Protein 4F0J (pdb70)

Organism: Pseudomonas aeruginosa (strain ATCC 15692 / DSM 22644 / CIP 104116 / JCM 14847 / LMG 12228 / 1C / PRS 101 / PAO1) (NCBI:txid208964)

Secondary structure (DSSP, 8-state):
--S----TT-TT---SS--B---EEETTEEE--EEEE--SS--S-EEE---TT--GGGGHHHHHHHHHTT-EEEEE--TTSTTS---SS----HHHHHHHHHHHHHHTT-S-EEEEEE----HHHHHHH-GGGEEEEEEES-S-SS-HHHHTPPP--HHHHHHHHTT--HHHHHHHHHHHTSTT---GGGHHHH------STTHHHHHHHHHHHH---S---GGGGGG---EEEEEETT----TTGGGS-HHHHTTS--HHHHHHHHHHHSTTEEEEEETT--S-HHHHSHHHHHHHHHHHH--

Structure (mmCIF, N/CA/C/O backbone):
data_4F0J
#
_entry.id   4F0J
#
_cell.length_a   63.234
_cell.length_b   82.886
_cell.length_c   58.464
_cell.angle_alpha   90.000
_cell.angle_beta   90.000
_cell.angle_gamma   90.000
#
_symmetry.space_group_name_H-M   'P 21 21 2'
#
loop_
_entity.id
_entity.type
_entity.pdbx_description
1 polymer 'Probable hydrolytic enzyme'
2 non-polymer 'NONAETHYLENE GLYCOL'
3 non-polymer 'SULFATE ION'
4 non-polymer 1,2-ETHANEDIOL
5 non-polymer 'CHLORIDE ION'
6 water water
#
loop_
_atom_site.group_PDB
_atom_site.id
_atom_site.type_symbol
_atom_site.label_atom_id
_atom_site.label_alt_id
_atom_site.label_comp_id
_atom_site.label_asym_id
_atom_site.label_entity_id
_atom_site.label_seq_id
_atom_site.pdbx_PDB_ins_code
_atom_site.Cartn_x
_atom_site.Cartn_y
_atom_site.Cartn_z
_atom_site.occupancy
_atom_site.B_iso_or_equiv
_atom_site.auth_seq_id
_atom_site.auth_comp_id
_atom_site.auth_asym_id
_atom_site.auth_atom_id
_atom_site.pdbx_PDB_model_num
ATOM 1 N N . SER A 1 2 ? 46.020 31.038 -5.743 1.00 48.93 22 SER A N 1
ATOM 2 C CA . SER A 1 2 ? 45.031 32.127 -5.482 1.00 43.88 22 SER A CA 1
ATOM 3 C C . SER A 1 2 ? 44.576 32.115 -4.010 1.00 40.84 22 SER A C 1
ATOM 4 O O . SER A 1 2 ? 45.035 31.304 -3.223 1.00 48.05 22 SER A O 1
ATOM 7 N N . GLN A 1 3 ? 43.676 33.021 -3.643 1.00 34.95 23 GLN A N 1
ATOM 8 C CA . GLN A 1 3 ? 43.159 33.098 -2.265 1.00 36.62 23 GLN A CA 1
ATOM 9 C C . GLN A 1 3 ? 42.068 32.080 -1.975 1.00 33.61 23 GLN A C 1
ATOM 10 O O . GLN A 1 3 ? 41.764 31.832 -0.796 1.00 35.32 23 GLN A O 1
ATOM 16 N N . ALA A 1 4 ? 41.432 31.541 -3.022 1.00 28.02 24 ALA A N 1
ATOM 17 C CA . ALA A 1 4 ? 40.448 30.445 -2.843 1.00 25.86 24 ALA A CA 1
ATOM 18 C C . ALA A 1 4 ? 40.870 29.318 -3.830 1.00 24.20 24 ALA A C 1
ATOM 19 O O . ALA A 1 4 ? 40.262 29.093 -4.890 1.00 23.99 24 ALA A O 1
ATOM 21 N N . PRO A 1 5 ? 42.002 28.679 -3.520 1.00 22.75 25 PRO A N 1
ATOM 22 C CA . PRO A 1 5 ? 42.569 27.740 -4.491 1.00 22.25 25 PRO A CA 1
ATOM 23 C C . PRO A 1 5 ? 41.687 26.479 -4.689 1.00 21.46 25 PRO A C 1
ATOM 24 O O . PRO A 1 5 ? 40.964 26.081 -3.786 1.00 19.32 25 PRO A O 1
ATOM 28 N N . VAL A 1 6 ? 41.772 25.906 -5.882 1.00 20.38 26 VAL A N 1
ATOM 29 C CA . VAL A 1 6 ? 41.091 24.655 -6.221 1.00 20.29 26 VAL A CA 1
ATOM 30 C C . VAL A 1 6 ? 42.121 23.526 -6.255 1.00 18.99 26 VAL A C 1
ATOM 31 O O . VAL A 1 6 ? 43.127 23.636 -6.910 1.00 21.28 26 VAL A O 1
ATOM 35 N N . TYR A 1 7 ? 41.918 22.518 -5.410 1.00 18.45 27 TYR A N 1
ATOM 36 C CA . TYR A 1 7 ? 42.829 21.367 -5.335 1.00 17.92 27 TYR A CA 1
ATOM 37 C C . TYR A 1 7 ? 42.112 20.123 -5.837 1.00 20.03 27 TYR A C 1
ATOM 38 O O . TYR A 1 7 ? 40.870 20.061 -5.895 1.00 20.15 27 TYR A O 1
ATOM 47 N N . GLY A 1 8 ? 42.892 19.148 -6.274 1.00 19.66 28 GLY A N 1
ATOM 48 C CA . GLY A 1 8 ? 42.286 17.943 -6.839 1.00 17.90 28 GLY A CA 1
ATOM 49 C C . GLY A 1 8 ? 41.783 16.971 -5.762 1.00 16.56 28 GLY A C 1
ATOM 50 O O . GLY A 1 8 ? 41.872 17.184 -4.520 1.00 17.04 28 GLY A O 1
ATOM 51 N N . GLU A 1 9 ? 41.211 15.845 -6.226 1.00 16.05 29 GLU A N 1
ATOM 52 C CA . GLU A 1 9 ? 40.651 14.792 -5.414 1.00 17.13 29 GLU A CA 1
ATOM 53 C C . GLU A 1 9 ? 41.619 14.244 -4.340 1.00 15.57 29 GLU A C 1
ATOM 54 O O . GLU A 1 9 ? 41.239 13.823 -3.200 1.00 17.90 29 GLU A O 1
ATOM 60 N N . ARG A 1 10 ? 42.892 14.250 -4.731 1.00 16.73 30 ARG A N 1
ATOM 61 C CA . ARG A 1 10 ? 43.974 13.785 -3.894 1.00 15.14 30 ARG A CA 1
ATOM 62 C C . ARG A 1 10 ? 44.923 14.938 -3.534 1.00 15.46 30 ARG A C 1
ATOM 63 O O . ARG A 1 10 ? 46.151 14.787 -3.440 1.00 15.70 30 ARG A O 1
ATOM 71 N N . LEU A 1 11 ? 44.326 16.124 -3.356 1.00 16.07 31 LEU A N 1
ATOM 72 C CA . LEU A 1 11 ? 45.061 17.316 -2.948 1.00 16.71 31 LEU A CA 1
ATOM 73 C C . LEU A 1 11 ? 46.166 17.712 -3.910 1.00 19.22 31 LEU A C 1
ATOM 74 O O . LEU A 1 11 ? 47.140 18.379 -3.541 1.00 19.11 31 LEU A O 1
ATOM 79 N N . GLU A 1 12 ? 45.961 17.446 -5.211 1.00 16.87 32 GLU A N 1
ATOM 80 C CA . GLU A 1 12 ? 46.861 17.926 -6.252 1.00 19.47 32 GLU A CA 1
ATOM 81 C C . GLU A 1 12 ? 46.837 19.471 -6.281 1.00 20.31 32 GLU A C 1
ATOM 82 O O . GLU A 1 12 ? 45.773 20.069 -6.177 1.00 18.57 32 GLU A O 1
ATOM 88 N N . GLY A 1 13 ? 48.009 20.074 -6.397 1.00 20.04 33 GLY A N 1
ATOM 89 C CA . GLY A 1 13 ? 48.148 21.500 -6.335 1.00 19.40 33 GLY A CA 1
ATOM 90 C C . GLY A 1 13 ? 48.562 22.059 -4.987 1.00 19.12 33 GLY A C 1
ATOM 91 O O . GLY A 1 13 ? 48.953 23.222 -4.958 1.00 21.16 33 GLY A O 1
ATOM 92 N N . PHE A 1 14 ? 48.500 21.272 -3.925 1.00 18.03 34 PHE A N 1
ATOM 93 C CA . PHE A 1 14 ? 48.834 21.733 -2.604 1.00 17.73 34 PHE A CA 1
ATOM 94 C C . PHE A 1 14 ? 50.124 21.019 -2.158 1.00 18.58 34 PHE A C 1
ATOM 95 O O . PHE A 1 14 ? 50.220 19.807 -2.176 1.00 19.14 34 PHE A O 1
ATOM 103 N N . ASP A 1 15 ? 51.128 21.796 -1.751 1.00 20.25 35 ASP A N 1
ATOM 104 C CA . ASP A 1 15 ? 52.428 21.227 -1.410 1.00 18.12 35 ASP A CA 1
ATOM 105 C C . ASP A 1 15 ? 52.622 20.980 0.046 1.00 19.53 35 ASP A C 1
ATOM 106 O O . ASP A 1 15 ? 52.258 21.787 0.885 1.00 18.03 35 ASP A O 1
ATOM 111 N N . TYR A 1 16 ? 53.169 19.809 0.346 1.00 16.23 36 TYR A N 1
ATOM 112 C CA . TYR A 1 16 ? 53.632 19.533 1.701 1.00 15.78 36 TYR A CA 1
ATOM 113 C C . TYR A 1 16 ? 55.063 20.095 1.829 1.00 16.53 36 TYR A C 1
ATOM 114 O O . TYR A 1 16 ? 55.751 20.275 0.841 1.00 17.52 36 TYR A O 1
ATOM 123 N N . ALA A 1 17 ? 55.517 20.290 3.042 1.00 17.32 37 ALA A N 1
ATOM 124 C CA . ALA A 1 17 ? 56.835 20.905 3.275 1.00 17.50 37 ALA A CA 1
ATOM 125 C C . ALA A 1 17 ? 57.994 19.908 3.157 1.00 17.13 37 ALA A C 1
ATOM 126 O O . ALA A 1 17 ? 59.151 20.314 3.342 1.00 17.61 37 ALA A O 1
ATOM 128 N N . TYR A 1 18 ? 57.700 18.615 2.997 1.00 16.97 38 TYR A N 1
ATOM 129 C CA . TYR A 1 18 ? 58.732 17.587 2.867 1.00 16.23 38 TYR A CA 1
ATOM 130 C C . TYR A 1 18 ? 58.391 16.749 1.632 1.00 16.30 38 TYR A C 1
ATOM 131 O O . TYR A 1 18 ? 57.225 16.758 1.210 1.00 17.84 38 TYR A O 1
ATOM 140 N N . PRO A 1 19 ? 59.344 15.976 1.103 1.00 16.57 39 PRO A N 1
ATOM 141 C CA . PRO A 1 19 ? 59.073 15.210 -0.126 1.00 17.21 39 PRO A CA 1
ATOM 142 C C . PRO A 1 19 ? 57.990 14.143 0.126 1.00 16.90 39 PRO A C 1
ATOM 143 O O . PRO A 1 19 ? 58.014 13.482 1.175 1.00 18.41 39 PRO A O 1
ATOM 147 N N . VAL A 1 20 ? 57.044 14.002 -0.788 1.00 16.43 40 VAL A N 1
ATOM 148 C CA . VAL A 1 20 ? 55.890 13.075 -0.554 1.00 15.67 40 VAL A CA 1
ATOM 149 C C . VAL A 1 20 ? 56.216 11.773 -1.253 1.00 14.29 40 VAL A C 1
ATOM 150 O O . VAL A 1 20 ? 56.594 11.758 -2.451 1.00 16.77 40 VAL A O 1
ATOM 154 N N . HIS A 1 21 ? 56.058 10.668 -0.528 1.00 14.34 41 HIS A N 1
ATOM 155 C CA . HIS A 1 21 ? 56.229 9.319 -1.049 1.00 15.24 41 HIS A CA 1
ATOM 156 C C . HIS A 1 21 ? 54.882 8.626 -1.076 1.00 15.07 41 HIS A C 1
ATOM 157 O O . HIS A 1 21 ? 53.949 9.027 -0.353 1.00 14.24 41 HIS A O 1
ATOM 164 N N . TYR A 1 22 ? 54.802 7.555 -1.847 1.00 16.10 42 TYR A N 1
ATOM 165 C CA . TYR A 1 22 ? 53.557 6.788 -1.971 1.00 16.35 42 TYR A CA 1
ATOM 166 C C . TYR A 1 22 ? 53.805 5.296 -1.920 1.00 18.21 42 TYR A C 1
ATOM 167 O O . TYR A 1 22 ? 54.834 4.805 -2.374 1.00 20.27 42 TYR A O 1
ATOM 176 N N . LEU A 1 23 ? 52.845 4.614 -1.339 1.00 15.78 43 LEU A N 1
ATOM 177 C CA . LEU A 1 23 ? 52.844 3.151 -1.274 1.00 16.87 43 LEU A CA 1
ATOM 178 C C . LEU A 1 23 ? 51.586 2.673 -1.942 1.00 15.90 43 LEU A C 1
ATOM 179 O O . LEU A 1 23 ? 50.499 3.041 -1.536 1.00 17.21 43 LEU A O 1
ATOM 184 N N . ASP A 1 24 ? 51.761 1.863 -2.995 1.00 16.74 44 ASP A N 1
ATOM 185 C CA . ASP A 1 24 ? 50.664 1.222 -3.677 1.00 17.54 44 ASP A CA 1
ATOM 186 C C . ASP A 1 24 ? 50.380 -0.135 -3.055 1.00 20.32 44 ASP A C 1
ATOM 187 O O . ASP A 1 24 ? 51.303 -0.907 -2.728 1.00 21.72 44 ASP A O 1
ATOM 192 N N . PHE A 1 25 ? 49.099 -0.424 -2.877 1.00 18.16 45 PHE A N 1
ATOM 193 C CA . PHE A 1 25 ? 48.692 -1.698 -2.273 1.00 17.42 45 PHE A CA 1
ATOM 194 C C . PHE A 1 25 ? 47.247 -2.002 -2.691 1.00 18.93 45 PHE A C 1
ATOM 195 O O . PHE A 1 25 ? 46.565 -1.168 -3.211 1.00 18.75 45 PHE A O 1
ATOM 203 N N . THR A 1 26 ? 46.784 -3.230 -2.440 1.00 19.41 46 THR A N 1
ATOM 204 C CA . THR A 1 26 ? 45.410 -3.616 -2.733 1.00 19.79 46 THR A CA 1
ATOM 205 C C . THR A 1 26 ? 44.678 -3.833 -1.433 1.00 17.55 46 THR A C 1
ATOM 206 O O . THR A 1 26 ? 45.231 -4.413 -0.538 1.00 18.44 46 THR A O 1
ATOM 210 N N . SER A 1 27 ? 43.437 -3.307 -1.312 1.00 15.70 47 SER A N 1
ATOM 211 C CA . SER A 1 27 ? 42.625 -3.545 -0.105 1.00 14.59 47 SER A CA 1
ATOM 212 C C . SER A 1 27 ? 41.163 -3.545 -0.512 1.00 15.60 47 SER A C 1
ATOM 213 O O . SER A 1 27 ? 40.721 -2.674 -1.278 1.00 14.84 47 SER A O 1
ATOM 216 N N . GLN A 1 28 ? 40.421 -4.543 -0.067 1.00 14.22 48 GLN A N 1
ATOM 217 C CA . GLN A 1 28 ? 38.993 -4.660 -0.398 1.00 14.83 48 GLN A CA 1
ATOM 218 C C . GLN A 1 28 ? 38.767 -4.632 -1.910 1.00 15.95 48 GLN A C 1
ATOM 219 O O . GLN A 1 28 ? 37.821 -4.040 -2.419 1.00 16.73 48 GLN A O 1
ATOM 225 N N . GLY A 1 29 ? 39.661 -5.308 -2.619 1.00 16.97 49 GLY A N 1
ATOM 226 C CA . GLY A 1 29 ? 39.583 -5.433 -4.039 1.00 18.41 49 GLY A CA 1
ATOM 227 C C . GLY A 1 29 ? 39.939 -4.227 -4.859 1.00 23.71 49 GLY A C 1
ATOM 228 O O . GLY A 1 29 ? 39.713 -4.225 -6.078 1.00 27.14 49 GLY A O 1
ATOM 229 N N . GLN A 1 30 ? 40.455 -3.179 -4.236 1.00 24.56 50 GLN A N 1
ATOM 230 C CA A GLN A 1 30 ? 40.704 -1.838 -4.830 0.50 22.69 50 GLN A CA 1
ATOM 231 C CA B GLN A 1 30 ? 40.866 -2.124 -5.113 0.50 25.04 50 GLN A CA 1
ATOM 232 C C . GLN A 1 30 ? 42.240 -1.607 -4.919 1.00 26.43 50 GLN A C 1
ATOM 233 O O . GLN A 1 30 ? 42.912 -1.866 -3.942 1.00 19.91 50 GLN A O 1
ATOM 244 N N . PRO A 1 31 ? 42.732 -1.005 -5.992 1.00 24.10 51 PRO A N 1
ATOM 245 C CA . PRO A 1 31 ? 44.100 -0.503 -5.927 1.00 22.94 51 PRO A CA 1
ATOM 246 C C . PRO A 1 31 ? 44.088 0.837 -5.221 1.00 21.80 51 PRO A C 1
ATOM 247 O O . PRO A 1 31 ? 43.359 1.756 -5.603 1.00 24.48 51 PRO A O 1
ATOM 251 N N . LEU A 1 32 ? 44.910 0.952 -4.191 1.00 19.07 52 LEU A N 1
ATOM 252 C CA . LEU A 1 32 ? 44.986 2.155 -3.386 1.00 16.49 52 LEU A CA 1
ATOM 253 C C . LEU A 1 32 ? 46.434 2.633 -3.279 1.00 15.97 52 LEU A C 1
ATOM 254 O O . LEU A 1 32 ? 47.399 1.895 -3.520 1.00 17.48 52 LEU A O 1
ATOM 259 N N . SER A 1 33 ? 46.564 3.914 -2.954 1.00 17.54 53 SER A N 1
ATOM 260 C CA . SER A 1 33 ? 47.854 4.558 -2.775 1.00 16.78 53 SER A CA 1
ATOM 261 C C . SER A 1 33 ? 47.789 5.375 -1.495 1.00 17.86 53 SER A C 1
ATOM 262 O O . SER A 1 33 ? 46.878 6.204 -1.356 1.00 18.46 53 SER A O 1
ATOM 273 N N . ALA A 1 35 ? 49.833 8.182 0.730 1.00 14.70 55 ALA A N 1
ATOM 274 C CA . ALA A 1 35 ? 50.909 9.186 0.703 1.00 14.47 55 ALA A CA 1
ATOM 275 C C . ALA A 1 35 ? 51.507 9.219 2.106 1.00 13.43 55 ALA A C 1
ATOM 276 O O . ALA A 1 35 ? 50.824 9.039 3.091 1.00 14.60 55 ALA A O 1
ATOM 278 N N . TYR A 1 36 ? 52.818 9.518 2.177 1.00 13.34 56 TYR A N 1
ATOM 279 C CA . TYR A 1 36 ? 53.455 9.670 3.465 1.00 13.75 56 TYR A CA 1
ATOM 280 C C . TYR A 1 36 ? 54.764 10.490 3.326 1.00 12.84 56 TYR A C 1
ATOM 281 O O . TYR A 1 36 ? 55.317 10.626 2.221 1.00 14.84 56 TYR A O 1
ATOM 290 N N . LEU A 1 37 ? 55.146 11.059 4.458 1.00 14.63 57 LEU A N 1
ATOM 291 C CA . LEU A 1 37 ? 56.425 11.754 4.661 1.00 13.94 57 LEU A CA 1
ATOM 292 C C . LEU A 1 37 ? 57.292 10.858 5.506 1.00 14.27 57 LEU A C 1
ATOM 293 O O . LEU A 1 37 ? 56.759 10.165 6.418 1.00 14.01 57 LEU A O 1
ATOM 298 N N . ASP A 1 38 ? 58.602 10.891 5.266 1.00 14.68 58 ASP A N 1
ATOM 299 C CA . ASP A 1 38 ? 59.566 10.014 5.975 1.00 13.97 58 ASP A CA 1
ATOM 300 C C . ASP A 1 38 ? 60.851 10.841 6.079 1.00 14.22 58 ASP A C 1
ATOM 301 O O . ASP A 1 38 ? 61.571 11.015 5.119 1.00 17.13 58 ASP A O 1
ATOM 306 N N . VAL A 1 39 ? 61.104 11.373 7.256 1.00 15.05 59 VAL A N 1
ATOM 307 C CA . VAL A 1 39 ? 62.174 12.314 7.437 1.00 15.10 59 VAL A CA 1
ATOM 308 C C . VAL A 1 39 ? 63.185 11.704 8.430 1.00 14.63 59 VAL A C 1
ATOM 309 O O . VAL A 1 39 ? 62.845 11.326 9.566 1.00 15.73 59 VAL A O 1
ATOM 313 N N . ALA A 1 40 ? 64.448 11.708 8.034 1.00 15.60 60 ALA A N 1
ATOM 314 C CA . ALA A 1 40 ? 65.550 11.128 8.828 1.00 17.18 60 ALA A CA 1
ATOM 315 C C . ALA A 1 40 ? 66.212 12.193 9.667 1.00 18.29 60 ALA A C 1
ATOM 316 O O . ALA A 1 40 ? 66.369 13.319 9.226 1.00 20.59 60 ALA A O 1
ATOM 318 N N . PRO A 1 41 ? 66.674 11.817 10.868 1.00 18.09 61 PRO A N 1
ATOM 319 C CA . PRO A 1 41 ? 67.441 12.729 11.685 1.00 18.56 61 PRO A CA 1
ATOM 320 C C . PRO A 1 41 ? 68.908 12.880 11.226 1.00 19.97 61 PRO A C 1
ATOM 321 O O . PRO A 1 41 ? 69.423 12.000 10.585 1.00 21.67 61 PRO A O 1
ATOM 325 N N . LYS A 1 42 ? 69.556 14.001 11.546 1.00 20.23 62 LYS A N 1
ATOM 326 C CA . LYS A 1 42 ? 70.983 14.133 11.316 1.00 23.90 62 LYS A CA 1
ATOM 327 C C . LYS A 1 42 ? 71.735 13.145 12.176 1.00 21.13 62 LYS A C 1
ATOM 328 O O . LYS A 1 42 ? 72.631 12.452 11.688 1.00 23.19 62 LYS A O 1
ATOM 334 N N . LYS A 1 43 ? 71.405 13.086 13.474 1.00 24.10 63 LYS A N 1
ATOM 335 C CA . LYS A 1 43 ? 72.013 12.118 14.358 1.00 24.33 63 LYS A CA 1
ATOM 336 C C . LYS A 1 43 ? 70.914 11.323 15.057 1.00 20.48 63 LYS A C 1
ATOM 337 O O . LYS A 1 43 ? 70.129 11.866 15.787 1.00 21.12 63 LYS A O 1
ATOM 343 N N . ALA A 1 44 ? 70.835 10.040 14.755 1.00 19.34 64 ALA A N 1
ATOM 344 C CA . ALA A 1 44 ? 69.746 9.193 15.220 1.00 17.85 64 ALA A CA 1
ATOM 345 C C . ALA A 1 44 ? 69.797 8.966 16.731 1.00 17.83 64 ALA A C 1
ATOM 346 O O . ALA A 1 44 ? 70.860 8.603 17.277 1.00 18.61 64 ALA A O 1
ATOM 348 N N . ASN A 1 45 ? 68.640 9.082 17.373 1.00 16.62 65 ASN A N 1
ATOM 349 C CA . ASN A 1 45 ? 68.496 8.746 18.799 1.00 15.59 65 ASN A CA 1
ATOM 350 C C . ASN A 1 45 ? 68.041 7.312 19.022 1.00 16.09 65 ASN A C 1
ATOM 351 O O . ASN A 1 45 ? 67.937 6.860 20.186 1.00 16.84 65 ASN A O 1
ATOM 356 N N . GLY A 1 46 ? 67.834 6.580 17.947 1.00 16.51 66 GLY A N 1
ATOM 357 C CA . GLY A 1 46 ? 67.438 5.167 17.996 1.00 17.24 66 GLY A CA 1
ATOM 358 C C . GLY A 1 46 ? 65.949 4.867 18.019 1.00 16.44 66 GLY A C 1
ATOM 359 O O . GLY A 1 46 ? 65.533 3.687 18.167 1.00 15.93 66 GLY A O 1
ATOM 360 N N . ARG A 1 47 ? 65.128 5.904 17.879 1.00 14.71 67 ARG A N 1
ATOM 361 C CA . ARG A 1 47 ? 63.670 5.769 17.966 1.00 13.77 67 ARG A CA 1
ATOM 362 C C . ARG A 1 47 ? 63.010 6.316 16.669 1.00 14.35 67 ARG A C 1
ATOM 363 O O . ARG A 1 47 ? 63.568 7.123 15.903 1.00 14.63 67 ARG A O 1
ATOM 371 N N . THR A 1 48 ? 61.775 5.857 16.463 1.00 14.10 68 THR A N 1
ATOM 372 C CA . THR A 1 48 ? 60.956 6.242 15.313 1.00 14.02 68 THR A CA 1
ATOM 373 C C . THR A 1 48 ? 59.590 6.714 15.812 1.00 13.61 68 THR A C 1
ATOM 374 O O . THR A 1 48 ? 59.072 6.194 16.807 1.00 15.17 68 THR A O 1
ATOM 378 N N . ILE A 1 49 ? 59.093 7.770 15.200 1.00 13.11 69 ILE A N 1
ATOM 379 C CA . ILE A 1 49 ? 57.807 8.338 15.491 1.00 14.58 69 ILE A CA 1
ATOM 380 C C . ILE A 1 49 ? 56.885 8.206 14.307 1.00 15.87 69 ILE A C 1
ATOM 381 O O . ILE A 1 49 ? 57.290 8.493 13.184 1.00 15.00 69 ILE A O 1
ATOM 386 N N . LEU A 1 50 ? 55.631 7.814 14.577 1.00 14.32 70 LEU A N 1
ATOM 387 C CA . LEU A 1 50 ? 54.559 7.775 13.584 1.00 13.96 70 LEU A CA 1
ATOM 388 C C . LEU A 1 50 ? 53.519 8.834 13.993 1.00 14.60 70 LEU A C 1
ATOM 389 O O . LEU A 1 50 ? 53.099 8.862 15.145 1.00 14.68 70 LEU A O 1
ATOM 394 N N . LEU A 1 51 ? 53.229 9.740 13.070 1.00 12.51 71 LEU A N 1
ATOM 395 C CA . LEU A 1 51 ? 52.267 10.813 13.282 1.00 13.04 71 LEU A CA 1
ATOM 396 C C . LEU A 1 51 ? 50.987 10.550 12.498 1.00 14.06 71 LEU A C 1
ATOM 397 O O . LEU A 1 51 ? 51.055 10.352 11.280 1.00 14.74 71 LEU A O 1
ATOM 415 N N . HIS A 1 53 ? 47.233 12.205 11.472 1.00 15.06 73 HIS A N 1
ATOM 416 C CA . HIS A 1 53 ? 46.459 13.441 11.299 1.00 13.92 73 HIS A CA 1
ATOM 417 C C . HIS A 1 53 ? 45.006 13.326 11.804 1.00 14.76 73 HIS A C 1
ATOM 418 O O . HIS A 1 53 ? 44.401 12.231 11.890 1.00 14.43 73 HIS A O 1
ATOM 425 N N . GLY A 1 54 ? 44.438 14.489 12.089 1.00 14.62 74 GLY A N 1
ATOM 426 C CA . GLY A 1 54 ? 43.013 14.603 12.367 1.00 15.43 74 GLY A CA 1
ATOM 427 C C . GLY A 1 54 ? 42.179 14.410 11.110 1.00 15.45 74 GLY A C 1
ATOM 428 O O . GLY A 1 54 ? 42.700 14.406 9.968 1.00 17.28 74 GLY A O 1
ATOM 429 N N . LYS A 1 55 ? 40.856 14.374 11.280 1.00 15.48 75 LYS A N 1
ATOM 430 C CA . LYS A 1 55 ? 39.973 14.140 10.156 1.00 16.57 75 LYS A CA 1
ATOM 431 C C . LYS A 1 55 ? 40.102 15.222 9.068 1.00 15.28 75 LYS A C 1
ATOM 432 O O . LYS A 1 55 ? 39.905 14.980 7.851 1.00 16.79 75 LYS A O 1
ATOM 438 N N . ASN A 1 56 ? 40.381 16.446 9.526 1.00 15.91 76 ASN A N 1
ATOM 439 C CA . ASN A 1 56 ? 40.385 17.638 8.669 1.00 17.40 76 ASN A CA 1
ATOM 440 C C . ASN A 1 56 ? 41.761 18.218 8.387 1.00 17.77 76 ASN A C 1
ATOM 441 O O . ASN A 1 56 ? 41.876 19.285 7.771 1.00 18.76 76 ASN A O 1
ATOM 446 N N . PHE A 1 57 ? 42.798 17.520 8.833 1.00 17.32 77 PHE A N 1
ATOM 447 C CA . PHE A 1 57 ? 44.176 17.918 8.588 1.00 18.07 77 PHE A CA 1
ATOM 448 C C . PHE A 1 57 ? 44.893 16.820 7.793 1.00 16.70 77 PHE A C 1
ATOM 449 O O . PHE A 1 57 ? 44.286 15.786 7.458 1.00 16.76 77 PHE A O 1
ATOM 457 N N . CYS A 1 58 ? 46.159 17.036 7.477 1.00 18.20 78 CYS A N 1
ATOM 458 C CA . CYS A 1 58 ? 46.908 16.116 6.623 1.00 17.09 78 CYS A CA 1
ATOM 459 C C . CYS A 1 58 ? 48.286 15.888 7.164 1.00 16.45 78 CYS A C 1
ATOM 460 O O . CYS A 1 58 ? 48.670 16.552 8.150 1.00 17.86 78 CYS A O 1
ATOM 463 N N . ALA A 1 59 ? 49.036 14.982 6.527 1.00 17.88 79 ALA A N 1
ATOM 464 C CA . ALA A 1 59 ? 50.416 14.683 6.950 1.00 18.02 79 ALA A CA 1
ATOM 465 C C . ALA A 1 59 ? 51.206 15.988 6.983 1.00 18.73 79 ALA A C 1
ATOM 466 O O . ALA A 1 59 ? 51.966 16.248 7.903 1.00 19.56 79 ALA A O 1
ATOM 468 N N . GLY A 1 60 ? 51.028 16.808 5.953 1.00 17.48 80 GLY A N 1
ATOM 469 C CA . GLY A 1 60 ? 51.722 18.089 5.822 1.00 19.09 80 GLY A CA 1
ATOM 470 C C . GLY A 1 60 ? 51.506 19.076 6.943 1.00 16.57 80 GLY A C 1
ATOM 471 O O . GLY A 1 60 ? 52.379 19.931 7.206 1.00 18.26 80 GLY A O 1
ATOM 472 N N . THR A 1 61 ? 50.341 18.999 7.604 1.00 15.52 81 THR A N 1
ATOM 473 C CA . THR A 1 61 ? 50.027 19.924 8.705 1.00 15.01 81 THR A CA 1
ATOM 474 C C . THR A 1 61 ? 50.938 19.679 9.932 1.00 16.42 81 THR A C 1
ATOM 475 O O . THR A 1 61 ? 51.140 20.550 10.751 1.00 18.64 81 THR A O 1
ATOM 479 N N . TRP A 1 62 ? 51.574 18.522 9.974 1.00 16.63 82 TRP A N 1
ATOM 480 C CA . TRP A 1 62 ? 52.566 18.209 10.998 1.00 17.36 82 TRP A CA 1
ATOM 481 C C . TRP A 1 62 ? 53.951 18.829 10.806 1.00 17.01 82 TRP A C 1
ATOM 482 O O . TRP A 1 62 ? 54.858 18.570 11.631 1.00 16.27 82 TRP A O 1
ATOM 493 N N . GLU A 1 63 ? 54.123 19.650 9.774 1.00 16.62 83 GLU A N 1
ATOM 494 C CA . GLU A 1 63 ? 55.457 20.126 9.356 1.00 18.72 83 GLU A CA 1
ATOM 495 C C . GLU A 1 63 ? 56.342 20.611 10.523 1.00 17.18 83 GLU A C 1
ATOM 496 O O . GLU A 1 63 ? 57.516 20.202 10.622 1.00 16.52 83 GLU A O 1
ATOM 502 N N . ARG A 1 64 ? 55.839 21.461 11.413 1.00 17.76 84 ARG A N 1
ATOM 503 C CA . ARG A 1 64 ? 56.684 21.945 12.518 1.00 17.68 84 ARG A CA 1
ATOM 504 C C . ARG A 1 64 ? 57.086 20.847 13.518 1.00 16.15 84 ARG A C 1
ATOM 505 O O . ARG A 1 64 ? 58.245 20.788 13.981 1.00 15.85 84 ARG A O 1
ATOM 513 N N . THR A 1 65 ? 56.132 19.975 13.815 1.00 15.01 85 THR A N 1
ATOM 514 C CA . THR A 1 65 ? 56.419 18.817 14.682 1.00 15.40 85 THR A CA 1
ATOM 515 C C . THR A 1 65 ? 57.459 17.899 14.049 1.00 14.70 85 THR A C 1
ATOM 516 O O . THR A 1 65 ? 58.367 17.397 14.689 1.00 16.30 85 THR A O 1
ATOM 520 N N . ILE A 1 66 ? 57.370 17.698 12.729 1.00 15.29 86 ILE A N 1
ATOM 521 C CA . ILE A 1 66 ? 58.360 16.876 12.060 1.00 15.48 86 ILE A CA 1
ATOM 522 C C . ILE A 1 66 ? 59.745 17.497 12.227 1.00 16.16 86 ILE A C 1
ATOM 523 O O . ILE A 1 66 ? 60.741 16.820 12.545 1.00 16.44 86 ILE A O 1
ATOM 528 N N . ASP A 1 67 ? 59.837 18.793 11.949 1.00 17.87 87 ASP A N 1
ATOM 529 C CA . ASP A 1 67 ? 61.120 19.517 12.091 1.00 18.88 87 ASP A CA 1
ATOM 530 C C . ASP A 1 67 ? 61.668 19.334 13.529 1.00 17.59 87 ASP A C 1
ATOM 531 O O . ASP A 1 67 ? 62.846 18.994 13.718 1.00 18.33 87 ASP A O 1
ATOM 536 N N . VAL A 1 68 ? 60.843 19.555 14.538 1.00 16.95 88 VAL A N 1
ATOM 537 C CA . VAL A 1 68 ? 61.281 19.469 15.899 1.00 17.61 88 VAL A CA 1
ATOM 538 C C . VAL A 1 68 ? 61.761 18.052 16.269 1.00 16.24 88 VAL A C 1
ATOM 539 O O . VAL A 1 68 ? 62.791 17.881 16.958 1.00 17.42 88 VAL A O 1
ATOM 543 N N . LEU A 1 69 ? 60.952 17.070 15.906 1.00 14.37 89 LEU A N 1
ATOM 544 C CA . LEU A 1 69 ? 61.278 15.689 16.324 1.00 14.28 89 LEU A CA 1
ATOM 545 C C . LEU A 1 69 ? 62.525 15.136 15.592 1.00 14.97 89 LEU A C 1
ATOM 546 O O . LEU A 1 69 ? 63.351 14.458 16.212 1.00 15.72 89 LEU A O 1
ATOM 551 N N . ALA A 1 70 ? 62.677 15.468 14.306 1.00 15.49 90 ALA A N 1
ATOM 552 C CA . ALA A 1 70 ? 63.841 15.060 13.518 1.00 15.14 90 ALA A CA 1
ATOM 553 C C . ALA A 1 70 ? 65.107 15.712 14.081 1.00 16.84 90 ALA A C 1
ATOM 554 O O . ALA A 1 70 ? 66.179 15.060 14.194 1.00 18.46 90 ALA A O 1
ATOM 556 N N . ASP A 1 71 ? 64.994 16.986 14.465 1.00 17.30 91 ASP A N 1
ATOM 557 C CA . ASP A 1 71 ? 66.098 17.702 15.098 1.00 19.61 91 ASP A CA 1
ATOM 558 C C . ASP A 1 71 ? 66.474 17.067 16.427 1.00 18.32 91 ASP A C 1
ATOM 559 O O . ASP A 1 71 ? 67.658 17.068 16.750 1.00 20.94 91 ASP A O 1
ATOM 564 N N . ALA A 1 72 ? 65.511 16.468 17.153 1.00 17.53 92 ALA A N 1
ATOM 565 C CA . ALA A 1 72 ? 65.755 15.779 18.424 1.00 17.76 92 ALA A CA 1
ATOM 566 C C . ALA A 1 72 ? 66.283 14.317 18.255 1.00 17.42 92 ALA A C 1
ATOM 567 O O . ALA A 1 72 ? 66.576 13.644 19.232 1.00 21.00 92 ALA A O 1
ATOM 569 N N . GLY A 1 73 ? 66.381 13.883 17.006 1.00 15.76 93 GLY A N 1
ATOM 570 C CA . GLY A 1 73 ? 67.008 12.622 16.612 1.00 15.85 93 GLY A CA 1
ATOM 571 C C . GLY A 1 73 ? 66.083 11.484 16.232 1.00 15.63 93 GLY A C 1
ATOM 572 O O . GLY A 1 73 ? 66.569 10.381 16.014 1.00 15.37 93 GLY A O 1
ATOM 573 N N . TYR A 1 74 ? 64.791 11.751 16.088 1.00 14.24 94 TYR A N 1
ATOM 574 C CA . TYR A 1 74 ? 63.828 10.723 15.723 1.00 13.34 94 TYR A CA 1
ATOM 575 C C . TYR A 1 74 ? 63.752 10.647 14.212 1.00 14.91 94 TYR A C 1
ATOM 576 O O . TYR A 1 74 ? 63.797 11.638 13.502 1.00 16.57 94 TYR A O 1
ATOM 585 N N . ARG A 1 75 ? 63.527 9.430 13.710 1.00 15.09 95 ARG A N 1
ATOM 586 C CA . ARG A 1 75 ? 63.026 9.237 12.367 1.00 14.34 95 ARG A CA 1
ATOM 587 C C . ARG A 1 75 ? 61.513 9.511 12.475 1.00 13.91 95 ARG A C 1
ATOM 588 O O . ARG A 1 75 ? 60.879 9.027 13.397 1.00 15.46 95 ARG A O 1
ATOM 596 N N . VAL A 1 76 ? 60.975 10.263 11.516 1.00 14.21 96 VAL A N 1
ATOM 597 C CA . VAL A 1 76 ? 59.584 10.705 11.615 1.00 13.78 96 VAL A CA 1
ATOM 598 C C . VAL A 1 76 ? 58.814 10.283 10.397 1.00 14.52 96 VAL A C 1
ATOM 599 O O . VAL A 1 76 ? 59.189 10.664 9.294 1.00 13.29 96 VAL A O 1
ATOM 603 N N . ILE A 1 77 ? 57.718 9.554 10.588 1.00 14.22 97 ILE A N 1
ATOM 604 C CA . ILE A 1 77 ? 56.877 9.121 9.481 1.00 12.62 97 ILE A CA 1
ATOM 605 C C . ILE A 1 77 ? 55.482 9.713 9.726 1.00 12.68 97 ILE A C 1
ATOM 606 O O . ILE A 1 77 ? 54.936 9.582 10.790 1.00 14.11 97 ILE A O 1
ATOM 611 N N . ALA A 1 78 ? 54.955 10.400 8.727 1.00 13.18 98 ALA A N 1
ATOM 612 C CA . ALA A 1 78 ? 53.609 10.995 8.831 1.00 13.58 98 ALA A CA 1
ATOM 613 C C . ALA A 1 78 ? 52.822 10.484 7.621 1.00 12.96 98 ALA A C 1
ATOM 614 O O . ALA A 1 78 ? 53.178 10.705 6.443 1.00 16.07 98 ALA A O 1
ATOM 616 N N . VAL A 1 79 ? 51.706 9.795 7.906 1.00 14.07 99 VAL A N 1
ATOM 617 C CA A VAL A 1 79 ? 50.967 9.132 6.827 0.60 13.25 99 VAL A CA 1
ATOM 618 C CA B VAL A 1 79 ? 50.918 9.058 6.875 0.40 13.13 99 VAL A CA 1
ATOM 619 C C . VAL A 1 79 ? 49.579 9.752 6.661 1.00 13.77 99 VAL A C 1
ATOM 620 O O . VAL A 1 79 ? 48.968 10.211 7.662 1.00 15.35 99 VAL A O 1
ATOM 627 N N . ASP A 1 80 ? 49.165 9.852 5.391 1.00 13.46 100 ASP A N 1
ATOM 628 C CA . ASP A 1 80 ? 47.771 10.232 4.986 1.00 13.05 100 ASP A CA 1
ATOM 629 C C . ASP A 1 80 ? 46.985 8.923 4.914 1.00 13.93 100 ASP A C 1
ATOM 630 O O . ASP A 1 80 ? 47.276 8.077 4.066 1.00 14.79 100 ASP A O 1
ATOM 635 N N . GLN A 1 81 ? 45.978 8.774 5.760 1.00 13.49 101 GLN A N 1
ATOM 636 C CA . GLN A 1 81 ? 45.151 7.545 5.647 1.00 14.10 101 GLN A CA 1
ATOM 637 C C . GLN A 1 81 ? 44.355 7.471 4.353 1.00 13.17 101 GLN A C 1
ATOM 638 O O . GLN A 1 81 ? 44.030 8.497 3.728 1.00 12.24 101 GLN A O 1
ATOM 644 N N . VAL A 1 82 ? 44.055 6.253 3.858 1.00 13.82 102 VAL A N 1
ATOM 645 C CA . VAL A 1 82 ? 43.097 6.049 2.796 1.00 13.68 102 VAL A CA 1
ATOM 646 C C . VAL A 1 82 ? 41.848 6.868 3.080 1.00 14.22 102 VAL A C 1
ATOM 647 O O . VAL A 1 82 ? 41.349 6.858 4.179 1.00 13.00 102 VAL A O 1
ATOM 651 N N . GLY A 1 83 ? 41.388 7.631 2.122 1.00 13.39 103 GLY A N 1
ATOM 652 C CA . GLY A 1 83 ? 40.237 8.491 2.350 1.00 13.64 103 GLY A CA 1
ATOM 653 C C . GLY A 1 83 ? 40.534 9.948 2.605 1.00 13.96 103 GLY A C 1
ATOM 654 O O . GLY A 1 83 ? 39.601 10.782 2.666 1.00 15.62 103 GLY A O 1
ATOM 655 N N . PHE A 1 84 ? 41.834 10.273 2.690 1.00 12.94 104 PHE A N 1
ATOM 656 C CA . PHE A 1 84 ? 42.275 11.572 3.193 1.00 12.92 104 PHE A CA 1
ATOM 657 C C . PHE A 1 84 ? 43.382 12.157 2.354 1.00 13.76 104 PHE A C 1
ATOM 658 O O . PHE A 1 84 ? 44.317 11.469 1.959 1.00 14.51 104 PHE A O 1
ATOM 666 N N . CYS A 1 85 ? 43.316 13.452 2.133 1.00 13.51 105 CYS A N 1
ATOM 667 C CA . CYS A 1 85 ? 44.509 14.201 1.755 1.00 14.56 105 CYS A CA 1
ATOM 668 C C . CYS A 1 85 ? 45.095 13.742 0.436 1.00 14.00 105 CYS A C 1
ATOM 669 O O . CYS A 1 85 ? 44.354 13.698 -0.565 1.00 13.90 105 CYS A O 1
ATOM 672 N N . LYS A 1 86 ? 46.378 13.385 0.398 1.00 13.19 106 LYS A N 1
ATOM 673 C CA . LYS A 1 86 ? 46.994 12.937 -0.847 1.00 13.31 106 LYS A CA 1
ATOM 674 C C . LYS A 1 86 ? 46.860 11.444 -1.138 1.00 13.33 106 LYS A C 1
ATOM 675 O O . LYS A 1 86 ? 47.301 11.006 -2.177 1.00 13.84 106 LYS A O 1
ATOM 681 N N . SER A 1 87 ? 46.216 10.693 -0.259 1.00 13.90 107 SER A N 1
ATOM 682 C CA . SER A 1 87 ? 45.925 9.279 -0.494 1.00 13.05 107 SER A CA 1
ATOM 683 C C . SER A 1 87 ? 44.663 9.103 -1.347 1.00 14.90 107 SER A C 1
ATOM 684 O O . SER A 1 87 ? 43.843 10.016 -1.498 1.00 15.78 107 SER A O 1
ATOM 687 N N . SER A 1 88 ? 44.519 7.900 -1.913 1.00 15.64 108 SER A N 1
ATOM 688 C CA . SER A 1 88 ? 43.343 7.504 -2.638 1.00 16.16 108 SER A CA 1
ATOM 689 C C . SER A 1 88 ? 42.035 7.855 -1.925 1.00 14.12 108 SER A C 1
ATOM 690 O O . SER A 1 88 ? 41.916 7.700 -0.712 1.00 15.14 108 SER A O 1
ATOM 693 N N . LYS A 1 89 ? 41.055 8.280 -2.717 1.00 15.07 109 LYS A N 1
ATOM 694 C CA A LYS A 1 89 ? 39.662 8.400 -2.319 0.50 16.03 109 LYS A CA 1
ATOM 695 C CA B LYS A 1 89 ? 39.656 8.403 -2.328 0.50 16.43 109 LYS A CA 1
ATOM 696 C C . LYS A 1 89 ? 38.895 7.305 -3.057 1.00 16.83 109 LYS A C 1
ATOM 697 O O . LYS A 1 89 ? 38.454 7.507 -4.247 1.00 21.87 109 LYS A O 1
ATOM 708 N N . PRO A 1 90 ? 38.815 6.112 -2.442 1.00 16.84 110 PRO A N 1
ATOM 709 C CA . PRO A 1 90 ? 38.209 4.982 -3.166 1.00 19.19 110 PRO A CA 1
ATOM 710 C C . PRO A 1 90 ? 36.756 5.247 -3.538 1.00 21.26 110 PRO A C 1
ATOM 711 O O . PRO A 1 90 ? 36.042 5.911 -2.802 1.00 22.41 110 PRO A O 1
ATOM 715 N N . ALA A 1 91 ? 36.338 4.695 -4.676 1.00 24.52 111 ALA A N 1
ATOM 716 C CA . ALA A 1 91 ? 34.936 4.686 -5.056 1.00 28.67 111 ALA A CA 1
ATOM 717 C C . ALA A 1 91 ? 34.121 3.958 -3.975 1.00 23.31 111 ALA A C 1
ATOM 718 O O . ALA A 1 91 ? 33.063 4.454 -3.552 1.00 25.65 111 ALA A O 1
ATOM 720 N N . HIS A 1 92 ? 34.680 2.847 -3.462 1.00 22.92 112 HIS A N 1
ATOM 721 C CA . HIS A 1 92 ? 34.023 2.039 -2.471 1.00 20.78 112 HIS A CA 1
ATOM 722 C C . HIS A 1 92 ? 34.969 1.456 -1.461 1.00 17.96 112 HIS A C 1
ATOM 723 O O . HIS A 1 92 ? 36.068 1.013 -1.787 1.00 19.81 112 HIS A O 1
ATOM 730 N N . TYR A 1 93 ? 34.564 1.473 -0.192 1.00 14.68 113 TYR A N 1
ATOM 731 C CA . TYR A 1 93 ? 35.378 0.969 0.895 1.00 14.20 113 TYR A CA 1
ATOM 732 C C . TYR A 1 93 ? 34.524 0.885 2.105 1.00 14.15 113 TYR A C 1
ATOM 733 O O . TYR A 1 93 ? 33.687 1.757 2.330 1.00 16.70 113 TYR A O 1
ATOM 742 N N . GLN A 1 94 ? 34.682 -0.177 2.896 1.00 12.46 114 GLN A N 1
ATOM 743 C CA . GLN A 1 94 ? 34.063 -0.224 4.224 1.00 12.09 114 GLN A CA 1
ATOM 744 C C . GLN A 1 94 ? 35.081 0.111 5.314 1.00 13.04 114 GLN A C 1
ATOM 745 O O . GLN A 1 94 ? 36.007 -0.656 5.563 1.00 12.98 114 GLN A O 1
ATOM 751 N N . TYR A 1 95 ? 34.939 1.292 5.903 1.00 12.52 115 TYR A N 1
ATOM 752 C CA . TYR A 1 95 ? 35.949 1.834 6.759 1.00 12.83 115 TYR A CA 1
ATOM 753 C C . TYR A 1 95 ? 35.791 1.288 8.168 1.00 12.78 115 TYR A C 1
ATOM 754 O O . TYR A 1 95 ? 34.713 1.239 8.744 1.00 14.80 115 TYR A O 1
ATOM 763 N N . SER A 1 96 ? 36.926 0.955 8.766 1.00 11.85 116 SER A N 1
ATOM 764 C CA . SER A 1 96 ? 37.007 0.703 10.204 1.00 11.48 116 SER A CA 1
ATOM 765 C C . SER A 1 96 ? 38.373 1.168 10.656 1.00 11.49 116 SER A C 1
ATOM 766 O O . SER A 1 96 ? 39.305 1.248 9.881 1.00 11.97 116 SER A O 1
ATOM 769 N N . PHE A 1 97 ? 38.488 1.430 11.943 1.00 10.88 117 PHE A N 1
ATOM 770 C CA . PHE A 1 97 ? 39.772 1.860 12.478 1.00 11.66 117 PHE A CA 1
ATOM 771 C C . PHE A 1 97 ? 40.786 0.727 12.390 1.00 11.02 117 PHE A C 1
ATOM 772 O O . PHE A 1 97 ? 41.998 0.974 12.217 1.00 12.30 117 PHE A O 1
ATOM 780 N N . GLN A 1 98 ? 40.341 -0.535 12.515 1.00 12.12 118 GLN A N 1
ATOM 781 C CA . GLN A 1 98 ? 41.250 -1.670 12.279 1.00 12.19 118 GLN A CA 1
ATOM 782 C C . GLN A 1 98 ? 41.789 -1.755 10.879 1.00 11.23 118 GLN A C 1
ATOM 783 O O . GLN A 1 98 ? 42.982 -1.993 10.702 1.00 12.55 118 GLN A O 1
ATOM 789 N N . GLN A 1 99 ? 40.945 -1.539 9.875 1.00 11.67 119 GLN A N 1
ATOM 790 C CA . GLN A 1 99 ? 41.389 -1.587 8.536 1.00 11.64 119 GLN A CA 1
ATOM 791 C C . GLN A 1 99 ? 42.451 -0.493 8.289 1.00 11.73 119 GLN A C 1
ATOM 792 O O . GLN A 1 99 ? 43.511 -0.729 7.702 1.00 12.33 119 GLN A O 1
ATOM 798 N N . LEU A 1 100 ? 42.174 0.720 8.766 1.00 11.19 120 LEU A N 1
ATOM 799 C CA . LEU A 1 100 ? 43.157 1.794 8.534 1.00 11.98 120 LEU A CA 1
ATOM 800 C C . LEU A 1 100 ? 44.454 1.533 9.307 1.00 10.94 120 LEU A C 1
ATOM 801 O O . LEU A 1 100 ? 45.556 1.793 8.853 1.00 11.60 120 LEU A O 1
ATOM 806 N N . ALA A 1 101 ? 44.321 1.049 10.540 1.00 12.19 121 ALA A N 1
ATOM 807 C CA . ALA A 1 101 ? 45.503 0.696 11.305 1.00 13.59 121 ALA A CA 1
ATOM 808 C C . ALA A 1 101 ? 46.331 -0.364 10.586 1.00 13.18 121 ALA A C 1
ATOM 809 O O . ALA A 1 101 ? 47.563 -0.348 10.612 1.00 13.00 121 ALA A O 1
ATOM 811 N N . ALA A 1 102 ? 45.659 -1.362 9.995 1.00 13.06 122 ALA A N 1
ATOM 812 C CA . ALA A 1 102 ? 46.387 -2.440 9.292 1.00 12.09 122 ALA A CA 1
ATOM 813 C C . ALA A 1 102 ? 47.080 -1.942 8.048 1.00 13.03 122 ALA A C 1
ATOM 814 O O . ALA A 1 102 ? 48.197 -2.358 7.701 1.00 13.70 122 ALA A O 1
ATOM 816 N N . ASN A 1 103 ? 46.441 -0.995 7.358 1.00 11.61 123 ASN A N 1
ATOM 817 C CA . ASN A 1 103 ? 47.040 -0.360 6.190 1.00 11.49 123 ASN A CA 1
ATOM 818 C C . ASN A 1 103 ? 48.343 0.386 6.602 1.00 12.04 123 ASN A C 1
ATOM 819 O O . ASN A 1 103 ? 49.374 0.275 5.990 1.00 14.16 123 ASN A O 1
ATOM 824 N N . THR A 1 104 ? 48.269 1.044 7.759 1.00 12.06 124 THR A N 1
ATOM 825 C CA . THR A 1 104 ? 49.410 1.787 8.264 1.00 13.42 124 THR A CA 1
ATOM 826 C C . THR A 1 104 ? 50.519 0.810 8.705 1.00 13.75 124 THR A C 1
ATOM 827 O O . THR A 1 104 ? 51.694 1.062 8.456 1.00 13.06 124 THR A O 1
ATOM 831 N N . HIS A 1 105 ? 50.147 -0.217 9.482 1.00 13.17 125 HIS A N 1
ATOM 832 C CA . HIS A 1 105 ? 51.097 -1.277 9.874 1.00 12.75 125 HIS A CA 1
ATOM 833 C C . HIS A 1 105 ? 51.802 -1.867 8.705 1.00 12.82 125 HIS A C 1
ATOM 834 O O . HIS A 1 105 ? 53.051 -2.108 8.758 1.00 14.43 125 HIS A O 1
ATOM 841 N N . ALA A 1 106 ? 51.101 -2.070 7.593 1.00 13.65 126 ALA A N 1
ATOM 842 C CA . ALA A 1 106 ? 51.721 -2.585 6.412 1.00 15.13 126 ALA A CA 1
ATOM 843 C C . ALA A 1 106 ? 52.780 -1.631 5.804 1.00 15.28 126 ALA A C 1
ATOM 844 O O . ALA A 1 106 ? 53.835 -2.044 5.312 1.00 15.29 126 ALA A O 1
ATOM 846 N N . LEU A 1 107 ? 52.463 -0.353 5.798 1.00 14.90 127 LEU A N 1
ATOM 847 C CA . LEU A 1 107 ? 53.414 0.674 5.377 1.00 14.57 127 LEU A CA 1
ATOM 848 C C . LEU A 1 107 ? 54.643 0.630 6.286 1.00 14.81 127 LEU A C 1
ATOM 849 O O . LEU A 1 107 ? 55.757 0.659 5.809 1.00 15.42 127 LEU A O 1
ATOM 854 N N . LEU A 1 108 ? 54.451 0.622 7.609 1.00 14.62 128 LEU A N 1
ATOM 855 C CA . LEU A 1 108 ? 55.618 0.630 8.504 1.00 15.31 128 LEU A CA 1
ATOM 856 C C . LEU A 1 108 ? 56.488 -0.584 8.317 1.00 14.98 128 LEU A C 1
ATOM 857 O O . LEU A 1 108 ? 57.731 -0.478 8.411 1.00 15.07 128 LEU A O 1
ATOM 862 N N . GLU A 1 109 ? 55.880 -1.749 8.043 1.00 15.90 129 GLU A N 1
ATOM 863 C CA A GLU A 1 109 ? 56.643 -2.950 7.672 0.50 17.01 129 GLU A CA 1
ATOM 864 C CA B GLU A 1 109 ? 56.663 -2.922 7.723 0.50 17.41 129 GLU A CA 1
ATOM 865 C C . GLU A 1 109 ? 57.545 -2.696 6.481 1.00 17.55 129 GLU A C 1
ATOM 866 O O . GLU A 1 109 ? 58.741 -3.051 6.492 1.00 17.70 129 GLU A O 1
ATOM 877 N N . ARG A 1 110 ? 56.989 -2.118 5.420 1.00 16.39 130 ARG A N 1
ATOM 878 C CA . ARG A 1 110 ? 57.741 -1.824 4.200 1.00 19.11 130 ARG A CA 1
ATOM 879 C C . ARG A 1 110 ? 58.856 -0.772 4.417 1.00 17.53 130 ARG A C 1
ATOM 880 O O . ARG A 1 110 ? 59.858 -0.773 3.715 1.00 18.34 130 ARG A O 1
ATOM 888 N N . LEU A 1 111 ? 58.682 0.041 5.431 1.00 15.54 131 LEU A N 1
ATOM 889 C CA . LEU A 1 111 ? 59.670 1.118 5.807 1.00 16.16 131 LEU A CA 1
ATOM 890 C C . LEU A 1 111 ? 60.696 0.569 6.823 1.00 16.61 131 LEU A C 1
ATOM 891 O O . LEU A 1 111 ? 61.616 1.289 7.204 1.00 17.35 131 LEU A O 1
ATOM 896 N N . GLY A 1 112 ? 60.537 -0.682 7.256 1.00 15.90 132 GLY A N 1
ATOM 897 C CA . GLY A 1 112 ? 61.524 -1.363 8.105 1.00 17.94 132 GLY A CA 1
ATOM 898 C C . GLY A 1 112 ? 61.397 -1.047 9.574 1.00 18.32 132 GLY A C 1
ATOM 899 O O . GLY A 1 112 ? 62.344 -1.235 10.314 1.00 18.19 132 GLY A O 1
ATOM 900 N N . VAL A 1 113 ? 60.254 -0.524 9.984 1.00 16.71 133 VAL A N 1
ATOM 901 C CA . VAL A 1 113 ? 60.062 -0.073 11.367 1.00 16.10 133 VAL A CA 1
ATOM 902 C C . VAL A 1 113 ? 59.543 -1.193 12.251 1.00 17.10 133 VAL A C 1
ATOM 903 O O . VAL A 1 113 ? 58.403 -1.658 12.070 1.00 17.13 133 VAL A O 1
ATOM 907 N N . ALA A 1 114 ? 60.329 -1.604 13.244 1.00 16.78 134 ALA A N 1
ATOM 908 C CA . ALA A 1 114 ? 59.897 -2.678 14.139 1.00 17.81 134 ALA A CA 1
ATOM 909 C C . ALA A 1 114 ? 59.000 -2.191 15.262 1.00 17.32 134 ALA A C 1
ATOM 910 O O . ALA A 1 114 ? 58.105 -2.932 15.685 1.00 17.75 134 ALA A O 1
ATOM 912 N N . ARG A 1 115 ? 59.235 -0.967 15.699 1.00 16.78 135 ARG A N 1
ATOM 913 C CA . ARG A 1 115 ? 58.539 -0.370 16.814 1.00 17.02 135 ARG A CA 1
ATOM 914 C C . ARG A 1 115 ? 58.609 1.145 16.699 1.00 16.24 135 ARG A C 1
ATOM 915 O O . ARG A 1 115 ? 59.617 1.705 16.237 1.00 17.26 135 ARG A O 1
ATOM 923 N N . ALA A 1 116 ? 57.561 1.813 17.134 1.00 15.31 136 ALA A N 1
ATOM 924 C CA . ALA A 1 116 ? 57.500 3.249 17.077 1.00 15.48 136 ALA A CA 1
ATOM 925 C C . ALA A 1 116 ? 56.801 3.827 18.300 1.00 15.00 136 ALA A C 1
ATOM 926 O O . ALA A 1 116 ? 56.068 3.135 19.001 1.00 15.82 136 ALA A O 1
ATOM 928 N N . SER A 1 117 ? 57.015 5.107 18.516 1.00 15.11 137 SER A N 1
ATOM 929 C CA . SER A 1 117 ? 56.181 5.942 19.384 1.00 15.02 137 SER A CA 1
ATOM 930 C C . SER A 1 117 ? 55.149 6.578 18.461 1.00 14.86 137 SER A C 1
ATOM 931 O O . SER A 1 117 ? 55.492 7.127 17.405 1.00 16.28 137 SER A O 1
ATOM 934 N N . VAL A 1 118 ? 53.877 6.459 18.815 1.00 14.39 138 VAL A N 1
ATOM 935 C CA . VAL A 1 118 ? 52.798 6.854 17.913 1.00 13.87 138 VAL A CA 1
ATOM 936 C C . VAL A 1 118 ? 52.069 8.068 18.476 1.00 15.85 138 VAL A C 1
ATOM 937 O O . VAL A 1 118 ? 51.710 8.047 19.608 1.00 14.48 138 VAL A O 1
ATOM 941 N N . ILE A 1 119 ? 51.902 9.133 17.701 1.00 13.65 139 ILE A N 1
ATOM 942 C CA . ILE A 1 119 ? 51.286 10.398 18.138 1.00 14.41 139 ILE A CA 1
ATOM 943 C C . ILE A 1 119 ? 50.083 10.585 17.227 1.00 14.91 139 ILE A C 1
ATOM 944 O O . ILE A 1 119 ? 50.255 10.715 16.027 1.00 16.33 139 ILE A O 1
ATOM 949 N N . GLY A 1 120 ? 48.880 10.671 17.793 1.00 14.39 140 GLY A N 1
ATOM 950 C CA . GLY A 1 120 ? 47.695 10.917 17.030 1.00 14.32 140 GLY A CA 1
ATOM 951 C C . GLY A 1 120 ? 46.939 12.123 17.496 1.00 13.63 140 GLY A C 1
ATOM 952 O O . GLY A 1 120 ? 46.769 12.303 18.687 1.00 14.02 140 GLY A O 1
ATOM 953 N N . HIS A 1 121 ? 46.551 13.005 16.595 1.00 12.26 141 HIS A N 1
ATOM 954 C CA . HIS A 1 121 ? 45.711 14.175 16.878 1.00 13.36 141 HIS A CA 1
ATOM 955 C C . HIS A 1 121 ? 44.258 13.869 16.539 1.00 13.37 141 HIS A C 1
ATOM 956 O O . HIS A 1 121 ? 43.986 13.475 15.402 1.00 13.65 141 HIS A O 1
ATOM 963 N N . SER A 1 122 ? 43.319 14.125 17.441 1.00 14.38 142 SER A N 1
ATOM 964 C CA . SER A 1 122 ? 41.870 14.153 17.103 1.00 14.37 142 SER A CA 1
ATOM 965 C C . SER A 1 122 ? 41.393 12.772 16.555 1.00 13.67 142 SER A C 1
ATOM 966 O O . SER A 1 122 ? 41.604 11.794 17.267 1.00 16.67 142 SER A O 1
ATOM 977 N N . GLY A 1 124 ? 42.932 11.058 14.507 1.00 12.96 144 GLY A N 1
ATOM 978 C CA . GLY A 1 124 ? 44.208 10.289 14.486 1.00 13.58 144 GLY A CA 1
ATOM 979 C C . GLY A 1 124 ? 44.544 9.674 15.804 1.00 14.40 144 GLY A C 1
ATOM 980 O O . GLY A 1 124 ? 45.304 8.701 15.859 1.00 14.31 144 GLY A O 1
ATOM 981 N N . GLY A 1 125 ? 44.088 10.342 16.822 1.00 15.56 145 GLY A N 1
ATOM 982 C CA . GLY A 1 125 ? 44.195 9.834 18.170 1.00 16.25 145 GLY A CA 1
ATOM 983 C C . GLY A 1 125 ? 43.336 8.603 18.442 1.00 16.24 145 GLY A C 1
ATOM 984 O O . GLY A 1 125 ? 43.759 7.623 19.040 1.00 16.75 145 GLY A O 1
ATOM 993 N N . LEU A 1 127 ? 42.364 6.609 16.007 1.00 12.73 147 LEU A N 1
ATOM 994 C CA . LEU A 1 127 ? 43.033 5.605 15.224 1.00 12.13 147 LEU A CA 1
ATOM 995 C C . LEU A 1 127 ? 44.306 5.070 15.881 1.00 12.42 147 LEU A C 1
ATOM 996 O O . LEU A 1 127 ? 44.531 3.871 15.873 1.00 14.50 147 LEU A O 1
ATOM 1001 N N . ALA A 1 128 ? 45.117 5.980 16.485 1.00 12.92 148 ALA A N 1
ATOM 1002 C CA . ALA A 1 128 ? 46.346 5.611 17.172 1.00 11.87 148 ALA A CA 1
ATOM 1003 C C . ALA A 1 128 ? 46.050 4.651 18.337 1.00 12.59 148 ALA A C 1
ATOM 1004 O O . ALA A 1 128 ? 46.806 3.691 18.595 1.00 13.65 148 ALA A O 1
ATOM 1006 N N . THR A 1 129 ? 44.934 4.914 19.019 1.00 12.82 149 THR A N 1
ATOM 1007 C CA . THR A 1 129 ? 44.462 4.072 20.072 1.00 14.69 149 THR A CA 1
ATOM 1008 C C . THR A 1 129 ? 44.187 2.663 19.528 1.00 13.04 149 THR A C 1
ATOM 1009 O O . THR A 1 129 ? 44.667 1.673 20.170 1.00 13.61 149 THR A O 1
ATOM 1013 N N . ARG A 1 130 ? 43.437 2.557 18.421 1.00 14.08 150 ARG A N 1
ATOM 1014 C CA . ARG A 1 130 ? 43.119 1.276 17.863 1.00 13.23 150 ARG A CA 1
ATOM 1015 C C . ARG A 1 130 ? 44.407 0.560 17.411 1.00 12.91 150 ARG A C 1
ATOM 1016 O O . ARG A 1 130 ? 44.579 -0.659 17.643 1.00 13.08 150 ARG A O 1
ATOM 1024 N N . TYR A 1 131 ? 45.327 1.317 16.830 1.00 13.27 151 TYR A N 1
ATOM 1025 C CA . TYR A 1 131 ? 46.650 0.781 16.394 1.00 14.46 15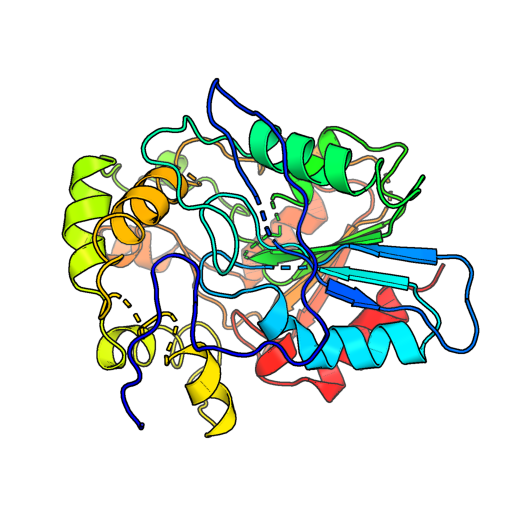1 TYR A CA 1
ATOM 1026 C C . TYR A 1 131 ? 47.410 0.189 17.553 1.00 13.81 151 TYR A C 1
ATOM 1027 O O . TYR A 1 131 ? 47.942 -0.918 17.439 1.00 15.30 151 TYR A O 1
ATOM 1036 N N . ALA A 1 132 ? 47.438 0.915 18.652 1.00 13.70 152 ALA A N 1
ATOM 1037 C CA . ALA A 1 132 ? 48.122 0.482 19.846 1.00 13.19 152 ALA A CA 1
ATOM 1038 C C . ALA A 1 132 ? 47.500 -0.757 20.473 1.00 13.25 152 ALA A C 1
ATOM 1039 O O . ALA A 1 132 ? 48.184 -1.548 21.095 1.00 16.69 152 ALA A O 1
ATOM 1041 N N . LEU A 1 133 ? 46.169 -0.871 20.407 1.00 13.34 153 LEU A N 1
ATOM 1042 C CA . LEU A 1 133 ? 45.445 -2.055 20.885 1.00 14.30 153 LEU A CA 1
ATOM 1043 C C . LEU A 1 133 ? 45.752 -3.264 20.019 1.00 14.54 153 LEU A C 1
ATOM 1044 O O . LEU A 1 133 ? 45.923 -4.360 20.523 1.00 18.55 153 LEU A O 1
ATOM 1049 N N . LEU A 1 134 ? 45.861 -3.043 18.711 1.00 14.08 154 LEU A N 1
ATOM 1050 C CA . LEU A 1 134 ? 46.147 -4.149 17.787 1.00 14.34 154 LEU A CA 1
ATOM 1051 C C . LEU A 1 134 ? 47.614 -4.651 17.802 1.00 14.80 154 LEU A C 1
ATOM 1052 O O . LEU A 1 134 ? 47.861 -5.867 17.619 1.00 16.24 154 LEU A O 1
ATOM 1057 N N . TYR A 1 135 ? 48.557 -3.719 17.979 1.00 13.89 155 TYR A N 1
ATOM 1058 C CA . TYR A 1 135 ? 50.004 -3.955 17.835 1.00 14.77 155 TYR A CA 1
ATOM 1059 C C . TYR A 1 135 ? 50.794 -3.455 19.024 1.00 15.27 155 TYR A C 1
ATOM 1060 O O . TYR A 1 135 ? 51.729 -2.686 18.898 1.00 15.83 155 TYR A O 1
ATOM 1069 N N . PRO A 1 136 ? 50.473 -3.988 20.193 1.00 15.07 156 PRO A N 1
ATOM 1070 C CA . PRO A 1 136 ? 51.131 -3.391 21.347 1.00 16.28 156 PRO A CA 1
ATOM 1071 C C . PRO A 1 136 ? 52.646 -3.608 21.386 1.00 16.85 156 PRO A C 1
ATOM 1072 O O . PRO A 1 136 ? 53.386 -2.778 21.943 1.00 18.88 156 PRO A O 1
ATOM 1076 N N . ARG A 1 137 ? 53.121 -4.720 20.807 1.00 17.20 157 ARG A N 1
ATOM 1077 C CA . ARG A 1 137 ? 54.543 -5.007 20.837 1.00 17.87 157 ARG A CA 1
ATOM 1078 C C . ARG A 1 137 ? 55.317 -4.033 19.960 1.00 17.10 157 ARG A C 1
ATOM 1079 O O . ARG A 1 137 ? 56.534 -3.904 20.086 1.00 19.08 157 ARG A O 1
ATOM 1087 N N . GLN A 1 138 ? 54.607 -3.338 19.087 1.00 15.65 158 GLN A N 1
ATOM 1088 C CA . GLN A 1 138 ? 55.207 -2.422 18.168 1.00 15.09 158 GLN A CA 1
ATOM 1089 C C . GLN A 1 138 ? 54.913 -0.960 18.419 1.00 15.62 158 GLN A C 1
ATOM 1090 O O . GLN A 1 138 ? 55.239 -0.114 17.589 1.00 15.44 158 GLN A O 1
ATOM 1096 N N . VAL A 1 139 ? 54.386 -0.675 19.615 1.00 14.92 159 VAL A N 1
ATOM 1097 C CA . VAL A 1 139 ? 54.068 0.693 20.062 1.00 14.40 159 VAL A CA 1
ATOM 1098 C C . VAL A 1 139 ? 54.721 0.879 21.421 1.00 16.27 159 VAL A C 1
ATOM 1099 O O . VAL A 1 139 ? 54.240 0.342 22.422 1.00 18.74 159 VAL A O 1
ATOM 1103 N N . GLU A 1 140 ? 55.849 1.592 21.480 1.00 16.45 160 GLU A N 1
ATOM 1104 C CA . GLU A 1 140 ? 56.546 1.703 22.768 1.00 17.63 160 GLU A CA 1
ATOM 1105 C C . GLU A 1 140 ? 55.879 2.768 23.609 1.00 17.35 160 GLU A C 1
ATOM 1106 O O . GLU A 1 140 ? 55.945 2.693 24.860 1.00 16.35 160 GLU A O 1
ATOM 1112 N N . ARG A 1 141 ? 55.314 3.770 22.957 1.00 16.70 161 ARG A N 1
ATOM 1113 C CA . ARG A 1 141 ? 54.672 4.905 23.685 1.00 18.26 161 ARG A CA 1
ATOM 1114 C C . ARG A 1 141 ? 53.580 5.428 22.841 1.00 16.89 161 ARG A C 1
ATOM 1115 O O . ARG A 1 141 ? 53.714 5.496 21.605 1.00 15.13 161 ARG A O 1
ATOM 1123 N N . LEU A 1 142 ? 52.452 5.787 23.438 1.00 15.96 162 LEU A N 1
ATOM 1124 C CA . LEU A 1 142 ? 51.326 6.345 22.742 1.00 13.61 162 LEU A CA 1
ATOM 1125 C C . LEU A 1 142 ? 51.114 7.765 23.191 1.00 14.24 162 LEU A C 1
ATOM 1126 O O . LEU A 1 142 ? 51.141 7.985 24.380 1.00 15.12 162 LEU A O 1
ATOM 1131 N N . VAL A 1 143 ? 50.956 8.726 22.300 1.00 13.95 163 VAL A N 1
ATOM 1132 C CA . VAL A 1 143 ? 50.647 10.112 22.623 1.00 14.88 163 VAL A CA 1
ATOM 1133 C C . VAL A 1 143 ? 49.372 10.496 21.941 1.00 14.19 163 VAL A C 1
ATOM 1134 O O . VAL A 1 143 ? 49.239 10.334 20.699 1.00 13.51 163 VAL A O 1
ATOM 1138 N N . LEU A 1 144 ? 48.385 10.975 22.687 1.00 16.05 164 LEU A N 1
ATOM 1139 C CA . LEU A 1 144 ? 47.112 11.404 22.137 1.00 14.11 164 LEU A CA 1
ATOM 1140 C C . LEU A 1 144 ? 46.986 12.908 22.398 1.00 13.59 164 LEU A C 1
ATOM 1141 O O . LEU A 1 144 ? 47.038 13.356 23.538 1.00 14.19 164 LEU A O 1
ATOM 1146 N N . VAL A 1 145 ? 46.831 13.664 21.323 1.00 13.75 165 VAL A N 1
ATOM 1147 C CA . VAL A 1 145 ? 46.707 15.104 21.313 1.00 14.17 165 VAL A CA 1
ATOM 1148 C C . VAL A 1 145 ? 45.238 15.403 21.032 1.00 13.37 165 VAL A C 1
ATOM 1149 O O . VAL A 1 145 ? 44.764 15.213 19.928 1.00 13.84 165 VAL A O 1
ATOM 1153 N N . ASN A 1 146 ? 44.504 15.871 22.033 1.00 14.87 166 ASN A N 1
ATOM 1154 C CA . ASN A 1 146 ? 43.076 16.129 21.892 1.00 14.71 166 ASN A CA 1
ATOM 1155 C C . ASN A 1 146 ? 42.389 15.077 21.054 1.00 15.81 166 ASN A C 1
ATOM 1156 O O . ASN A 1 146 ? 41.733 15.392 20.088 1.00 16.15 166 ASN A O 1
ATOM 1161 N N . PRO A 1 147 ? 42.569 13.806 21.426 1.00 15.40 167 PRO A N 1
ATOM 1162 C CA . PRO A 1 147 ? 41.854 12.806 20.624 1.00 14.01 167 PRO A CA 1
ATOM 1163 C C . PRO A 1 147 ? 40.337 12.992 20.693 1.00 15.08 167 PRO A C 1
ATOM 1164 O O . PRO A 1 147 ? 39.809 13.436 21.740 1.00 15.70 167 PRO A O 1
ATOM 1168 N N . ILE A 1 148 ? 39.654 12.599 19.640 1.00 15.59 168 ILE A N 1
ATOM 1169 C CA . ILE A 1 148 ? 38.218 12.361 19.680 1.00 15.92 168 ILE A CA 1
ATOM 1170 C C . ILE A 1 148 ? 38.026 10.927 20.085 1.00 14.80 168 ILE A C 1
ATOM 1171 O O . ILE A 1 148 ? 38.973 10.137 20.185 1.00 15.98 168 ILE A O 1
ATOM 1176 N N . GLY A 1 149 ? 36.776 10.588 20.374 1.00 16.41 169 GLY A N 1
ATOM 1177 C CA . GLY A 1 149 ? 36.509 9.304 20.911 1.00 16.30 169 GLY A CA 1
ATOM 1178 C C . GLY A 1 149 ? 36.752 9.187 22.437 1.00 14.80 169 GLY A C 1
ATOM 1179 O O . GLY A 1 149 ? 36.876 8.052 22.869 1.00 17.44 169 GLY A O 1
ATOM 1180 N N . LEU A 1 150 ? 36.813 10.254 23.289 1.00 14.85 170 LEU A N 1
ATOM 1181 C CA . LEU A 1 150 ? 36.914 10.101 24.728 1.00 16.53 170 LEU A CA 1
ATOM 1182 C C . LEU A 1 150 ? 35.524 9.944 25.382 1.00 16.66 170 LEU A C 1
ATOM 1183 O O . LEU A 1 150 ? 35.399 9.750 26.610 1.00 17.37 170 LEU A O 1
ATOM 1188 N N . GLU A 1 151 ? 34.476 10.072 24.564 1.00 16.97 171 GLU A N 1
ATOM 1189 C CA . GLU A 1 151 ? 33.071 9.762 24.980 1.00 16.61 171 GLU A CA 1
ATOM 1190 C C . GLU A 1 151 ? 32.412 9.111 23.750 1.00 15.88 171 GLU A C 1
ATOM 1191 O O . GLU A 1 151 ? 32.751 9.448 22.617 1.00 16.39 171 GLU A O 1
ATOM 1197 N N . ASP A 1 152 ? 31.438 8.229 23.993 1.00 16.48 172 ASP A N 1
ATOM 1198 C CA . ASP A 1 152 ? 30.719 7.505 22.879 1.00 16.49 172 ASP A CA 1
ATOM 1199 C C . ASP A 1 152 ? 29.418 8.290 22.668 1.00 16.73 172 ASP A C 1
ATOM 1200 O O . ASP A 1 152 ? 28.441 8.169 23.400 1.00 16.72 172 ASP A O 1
ATOM 1205 N N . TRP A 1 153 ? 29.433 9.127 21.640 1.00 15.26 173 TRP A N 1
ATOM 1206 C CA . TRP A 1 153 ? 28.374 10.056 21.404 1.00 14.59 173 TRP A CA 1
ATOM 1207 C C . TRP A 1 153 ? 27.009 9.410 21.307 1.00 15.58 173 TRP A C 1
ATOM 1208 O O . TRP A 1 153 ? 26.034 9.918 21.906 1.00 16.37 173 TRP A O 1
ATOM 1219 N N . LYS A 1 154 ? 26.914 8.318 20.550 1.00 15.97 174 LYS A N 1
ATOM 1220 C CA . LYS A 1 154 ? 25.640 7.637 20.433 1.00 15.93 174 LYS A CA 1
ATOM 1221 C C . LYS A 1 154 ? 25.059 7.214 21.809 1.00 16.21 174 LYS A C 1
ATOM 1222 O O . LYS A 1 154 ? 23.860 7.279 22.015 1.00 15.92 174 LYS A O 1
ATOM 1228 N N . ALA A 1 155 ? 25.931 6.801 22.711 1.00 16.94 175 ALA A N 1
ATOM 1229 C CA . ALA A 1 155 ? 25.509 6.329 24.005 1.00 17.50 175 ALA A CA 1
ATOM 1230 C C . ALA A 1 155 ? 25.037 7.461 24.920 1.00 18.28 175 ALA A C 1
ATOM 1231 O O . ALA A 1 155 ? 24.382 7.217 25.904 1.00 20.89 175 ALA A O 1
ATOM 1233 N N . LEU A 1 156 ? 25.453 8.694 24.595 1.00 16.29 176 LEU A N 1
ATOM 1234 C CA . LEU A 1 156 ? 24.998 9.890 25.288 1.00 18.24 176 LEU A CA 1
ATOM 1235 C C . LEU A 1 156 ? 23.695 10.458 24.725 1.00 19.10 176 LEU A C 1
ATOM 1236 O O . LEU A 1 156 ? 23.126 11.359 25.322 1.00 21.34 17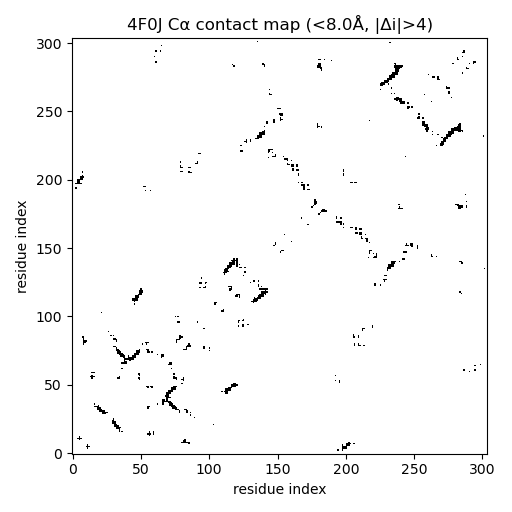6 LEU A O 1
ATOM 1241 N N . GLY A 1 157 ? 23.204 9.919 23.618 1.00 19.03 177 GLY A N 1
ATOM 1242 C CA . GLY A 1 157 ? 21.994 10.436 22.993 1.00 18.42 177 GLY A CA 1
ATOM 1243 C C . GLY A 1 157 ? 22.205 11.308 21.772 1.00 17.97 177 GLY A C 1
ATOM 1244 O O . GLY A 1 157 ? 21.241 11.895 21.285 1.00 19.39 177 GLY A O 1
ATOM 1245 N N . VAL A 1 158 ? 23.426 11.410 21.282 1.00 16.07 178 VAL A N 1
ATOM 1246 C CA . VAL A 1 158 ? 23.623 12.146 20.013 1.00 15.43 178 VAL A CA 1
ATOM 1247 C C . VAL A 1 158 ? 22.905 11.387 18.922 1.00 17.07 178 VAL A C 1
ATOM 1248 O O . VAL A 1 158 ? 23.216 10.233 18.724 1.00 16.64 178 VAL A O 1
ATOM 1252 N N . PRO A 1 159 ? 21.986 12.053 18.151 1.00 18.47 179 PRO A N 1
ATOM 1253 C CA . PRO A 1 159 ? 21.275 11.319 17.090 1.00 19.55 179 PRO A CA 1
ATOM 1254 C C . PRO A 1 159 ? 22.164 10.829 15.961 1.00 18.32 179 PRO A C 1
ATOM 1255 O O . PRO A 1 159 ? 23.046 11.547 15.469 1.00 17.36 179 PRO A O 1
ATOM 1259 N N . TRP A 1 160 ? 21.985 9.571 15.612 1.00 17.86 180 TRP A N 1
ATOM 1260 C CA . TRP A 1 160 ? 22.564 9.026 14.404 1.00 15.76 180 TRP A CA 1
ATOM 1261 C C . TRP A 1 160 ? 22.163 9.719 13.108 1.00 15.95 180 TRP A C 1
ATOM 1262 O O . TRP A 1 160 ? 21.011 10.119 12.906 1.00 17.11 180 TRP A O 1
ATOM 1273 N N . ARG A 1 161 ? 23.154 9.860 12.239 1.00 14.50 181 ARG A N 1
ATOM 1274 C CA . ARG A 1 161 ? 22.997 10.366 10.892 1.00 15.15 181 ARG A CA 1
ATOM 1275 C C . ARG A 1 161 ? 23.521 9.296 9.931 1.00 13.69 181 ARG A C 1
ATOM 1276 O O . ARG A 1 161 ? 24.646 8.795 10.071 1.00 14.25 181 ARG A O 1
ATOM 1284 N N . SER A 1 162 ? 22.793 9.073 8.848 1.00 15.01 182 SER A N 1
ATOM 1285 C CA . SER A 1 162 ? 23.216 8.090 7.874 1.00 15.26 182 SER A CA 1
ATOM 1286 C C . SER A 1 162 ? 24.409 8.581 7.050 1.00 15.28 182 SER A C 1
ATOM 1287 O O . SER A 1 162 ? 24.671 9.805 6.931 1.00 13.67 182 SER A O 1
ATOM 1290 N N . VAL A 1 163 ? 25.142 7.628 6.482 1.00 13.68 183 VAL A N 1
ATOM 1291 C CA . VAL A 1 163 ? 26.162 7.962 5.490 1.00 13.39 183 VAL A CA 1
ATOM 1292 C C . VAL A 1 163 ? 25.626 8.933 4.433 1.00 12.68 183 VAL A C 1
ATOM 1293 O O . VAL A 1 163 ? 26.283 9.936 4.088 1.00 13.44 183 VAL A O 1
ATOM 1297 N N . ASP A 1 164 ? 24.439 8.667 3.936 1.00 12.90 184 ASP A N 1
ATOM 1298 C CA . ASP A 1 164 ? 23.890 9.502 2.848 1.00 14.43 184 ASP A CA 1
ATOM 1299 C C . ASP A 1 164 ? 23.666 10.941 3.362 1.00 14.15 184 ASP A C 1
ATOM 1300 O O . ASP A 1 164 ? 23.908 11.900 2.666 1.00 14.63 184 ASP A O 1
ATOM 1305 N N . ASP A 1 165 ? 23.206 11.085 4.578 1.00 13.72 185 ASP A N 1
ATOM 1306 C CA . ASP A 1 165 ? 22.964 12.404 5.107 1.00 16.03 185 ASP A CA 1
ATOM 1307 C C . ASP A 1 165 ? 24.278 13.103 5.449 1.00 14.76 185 ASP A C 1
ATOM 1308 O O . ASP A 1 165 ? 24.338 14.337 5.281 1.00 15.09 185 ASP A O 1
ATOM 1313 N N . TRP A 1 166 ? 25.278 12.396 5.977 1.00 13.21 186 TRP A N 1
ATOM 1314 C CA . TRP A 1 166 ? 26.614 13.011 6.103 1.00 12.44 186 TRP A CA 1
ATOM 1315 C C . TRP A 1 166 ? 27.092 13.525 4.757 1.00 12.88 186 TRP A C 1
ATOM 1316 O O . TRP A 1 166 ? 27.707 14.620 4.692 1.00 15.17 186 TRP A O 1
ATOM 1327 N N . TYR A 1 167 ? 26.947 12.717 3.711 1.00 13.27 187 TYR A N 1
ATOM 1328 C CA . TYR A 1 167 ? 27.379 13.112 2.394 1.00 12.60 187 TYR A CA 1
ATOM 1329 C C . TYR A 1 167 ? 26.738 14.428 1.907 1.00 14.35 187 TYR A C 1
ATOM 1330 O O . TYR A 1 167 ? 27.421 15.369 1.494 1.00 14.61 187 TYR A O 1
ATOM 1339 N N . ARG A 1 168 ? 25.416 14.483 1.992 1.00 13.74 188 ARG A N 1
ATOM 1340 C CA . ARG A 1 168 ? 24.738 15.692 1.575 1.00 14.58 188 ARG A CA 1
ATOM 1341 C C . ARG A 1 168 ? 25.148 16.909 2.390 1.00 15.47 188 ARG A C 1
ATOM 1342 O O . ARG A 1 168 ? 25.257 18.000 1.816 1.00 18.08 188 ARG A O 1
ATOM 1350 N N . ARG A 1 169 ? 25.322 16.757 3.678 1.00 16.84 189 ARG A N 1
ATOM 1351 C CA . ARG A 1 169 ? 25.788 17.833 4.486 1.00 18.29 189 ARG A CA 1
ATOM 1352 C C . ARG A 1 169 ? 27.206 18.302 4.122 1.00 18.46 189 ARG A C 1
ATOM 1353 O O . ARG A 1 169 ? 27.491 19.510 4.056 1.00 19.70 189 ARG A O 1
ATOM 1361 N N . ASP A 1 170 ? 28.084 17.361 3.830 1.00 18.55 190 ASP A N 1
ATOM 1362 C CA . ASP A 1 170 ? 29.501 17.642 3.606 1.00 20.00 190 ASP A CA 1
ATOM 1363 C C . ASP A 1 170 ? 29.754 18.380 2.325 1.00 20.18 190 ASP A C 1
ATOM 1364 O O . ASP A 1 170 ? 30.744 19.155 2.259 1.00 19.15 190 ASP A O 1
ATOM 1369 N N . LEU A 1 171 ? 28.915 18.190 1.321 1.00 22.05 191 LEU A N 1
ATOM 1370 C CA . LEU A 1 171 ? 29.043 18.934 0.082 1.00 25.59 191 LEU A CA 1
ATOM 1371 C C . LEU A 1 171 ? 28.870 20.446 0.222 1.00 26.37 191 LEU A C 1
ATOM 1372 O O . LEU A 1 171 ? 29.058 21.214 -0.731 1.00 33.53 191 LEU A O 1
ATOM 1377 N N . GLN A 1 172 ? 28.432 20.895 1.371 1.00 20.82 192 GLN A N 1
ATOM 1378 C CA . GLN A 1 172 ? 28.277 22.294 1.574 1.00 24.16 192 GLN A CA 1
ATOM 1379 C C . GLN A 1 172 ? 29.472 22.956 2.201 1.00 21.18 192 GLN A C 1
ATOM 1380 O O . GLN A 1 172 ? 29.412 24.161 2.504 1.00 23.30 192 GLN A O 1
ATOM 1386 N N . THR A 1 173 ? 30.554 22.218 2.354 1.00 18.27 193 THR A N 1
ATOM 1387 C CA . THR A 1 173 ? 31.737 22.735 3.061 1.00 19.90 193 THR A CA 1
ATOM 1388 C C . THR A 1 173 ? 32.309 23.936 2.336 1.00 19.16 193 THR A C 1
ATOM 1389 O O . THR A 1 173 ? 32.532 23.892 1.121 1.00 20.55 193 THR A O 1
ATOM 1393 N N . SER A 1 174 ? 32.580 24.988 3.099 1.00 17.52 194 SER A N 1
ATOM 1394 C CA . SER A 1 174 ? 33.144 26.233 2.529 1.00 18.54 194 SER A CA 1
ATOM 1395 C C . SER A 1 174 ? 34.257 26.737 3.415 1.00 18.62 194 SER A C 1
ATOM 1396 O O . SER A 1 174 ? 34.324 26.391 4.614 1.00 18.04 194 SER A O 1
ATOM 1399 N N . ALA A 1 175 ? 35.179 27.531 2.862 1.00 18.07 195 ALA A N 1
ATOM 1400 C CA . ALA A 1 175 ? 36.224 28.129 3.722 1.00 18.65 195 ALA A CA 1
ATOM 1401 C C . ALA A 1 175 ? 35.636 28.978 4.834 1.00 20.14 195 ALA A C 1
ATOM 1402 O O . ALA A 1 175 ? 36.134 28.923 5.961 1.00 20.73 195 ALA A O 1
ATOM 1404 N N . GLU A 1 176 ? 34.566 29.722 4.554 1.00 20.46 196 GLU A N 1
ATOM 1405 C CA . GLU A 1 176 ? 33.931 30.566 5.578 1.00 23.69 196 GLU A CA 1
ATOM 1406 C C . GLU A 1 176 ? 33.430 29.715 6.731 1.00 21.06 196 GLU A C 1
ATOM 1407 O O . GLU A 1 176 ? 33.653 30.037 7.887 1.00 21.96 196 GLU A O 1
ATOM 1413 N N . GLY A 1 177 ? 32.780 28.618 6.413 1.00 20.85 197 GLY A N 1
ATOM 1414 C CA . GLY A 1 177 ? 32.247 27.691 7.400 1.00 21.30 197 GLY A CA 1
ATOM 1415 C C . GLY A 1 177 ? 33.337 26.986 8.171 1.00 21.41 197 GLY A C 1
ATOM 1416 O O . GLY A 1 177 ? 33.274 26.905 9.420 1.00 23.42 197 GLY A O 1
ATOM 1417 N N . ILE A 1 178 ? 34.372 26.548 7.457 1.00 21.05 198 ILE A N 1
ATOM 1418 C CA . ILE A 1 178 ? 35.539 25.921 8.116 1.00 20.15 198 ILE A CA 1
ATOM 1419 C C . ILE A 1 178 ? 36.153 26.917 9.114 1.00 22.15 198 ILE A C 1
ATOM 1420 O O . ILE A 1 178 ? 36.369 26.586 10.273 1.00 21.97 198 ILE A O 1
ATOM 1425 N N . ARG A 1 179 ? 36.417 28.152 8.703 1.00 21.32 199 ARG A N 1
ATOM 1426 C CA . ARG A 1 179 ? 37.057 29.083 9.602 1.00 24.84 199 ARG A CA 1
ATOM 1427 C C . ARG A 1 179 ? 36.196 29.349 10.829 1.00 25.81 199 ARG A C 1
ATOM 1428 O O . ARG A 1 179 ? 36.742 29.450 11.956 1.00 27.75 199 ARG A O 1
ATOM 1436 N N . GLN A 1 180 ? 34.876 29.460 10.646 1.00 26.15 200 GLN A N 1
ATOM 1437 C CA A GLN A 1 180 ? 33.995 29.745 11.783 0.50 28.99 200 GLN A CA 1
ATOM 1438 C CA B GLN A 1 180 ? 33.990 29.737 11.782 0.50 28.77 200 GLN A CA 1
ATOM 1439 C C . GLN A 1 180 ? 34.142 28.632 12.816 1.00 30.37 200 GLN A C 1
ATOM 1440 O O . GLN A 1 180 ? 34.296 28.909 14.010 1.00 29.82 200 GLN A O 1
ATOM 1451 N N . TYR A 1 181 ? 34.119 27.396 12.344 1.00 28.38 201 TYR A N 1
ATOM 1452 C CA . TYR A 1 181 ? 34.316 26.213 13.208 1.00 26.63 201 TYR A CA 1
ATOM 1453 C C . TYR A 1 181 ? 35.740 26.173 13.835 1.00 26.04 201 TYR A C 1
ATOM 1454 O O . TYR A 1 181 ? 35.905 26.174 15.079 1.00 27.13 201 TYR A O 1
ATOM 1463 N N . GLN A 1 182 ? 36.781 26.305 13.033 1.00 23.85 202 GLN A N 1
ATOM 1464 C CA . GLN A 1 182 ? 38.166 26.195 13.563 1.00 24.78 202 GLN A CA 1
ATOM 1465 C C . GLN A 1 182 ? 38.585 27.324 14.547 1.00 27.36 202 GLN A C 1
ATOM 1466 O O . GLN A 1 182 ? 39.237 27.079 15.591 1.00 24.49 202 GLN A O 1
ATOM 1472 N N . GLN A 1 183 ? 38.237 28.571 14.238 1.00 27.74 203 GLN A N 1
ATOM 1473 C CA . GLN A 1 183 ? 38.602 29.650 15.134 1.00 27.92 203 GLN A CA 1
ATOM 1474 C C . GLN A 1 183 ? 37.990 29.406 16.525 1.00 27.12 203 GLN A C 1
ATOM 1475 O O . GLN A 1 183 ? 38.650 29.667 17.556 1.00 29.12 203 GLN A O 1
ATOM 1481 N N . ALA A 1 184 ? 36.734 28.956 16.556 1.00 24.60 204 ALA A N 1
ATOM 1482 C CA . ALA A 1 184 ? 36.056 28.693 17.832 1.00 25.63 204 ALA A CA 1
ATOM 1483 C C . ALA A 1 184 ? 36.610 27.434 18.561 1.00 26.04 204 ALA A C 1
ATOM 1484 O O . ALA A 1 184 ? 36.820 27.479 19.778 1.00 28.54 204 ALA A O 1
ATOM 1486 N N . THR A 1 185 ? 36.842 26.351 17.819 1.00 25.53 205 THR A N 1
ATOM 1487 C CA . THR A 1 185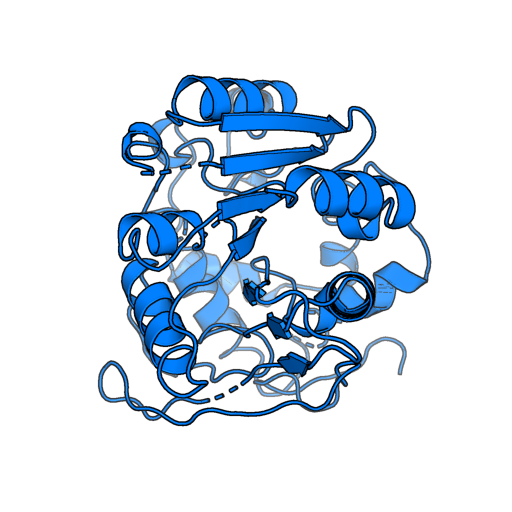 ? 37.052 24.985 18.372 1.00 21.96 205 THR A CA 1
ATOM 1488 C C . THR A 1 185 ? 38.505 24.573 18.406 1.00 22.52 205 THR A C 1
ATOM 1489 O O . THR A 1 185 ? 38.987 24.114 19.432 1.00 25.21 205 THR A O 1
ATOM 1493 N N . TYR A 1 186 ? 39.242 24.877 17.354 1.00 23.55 206 TYR A N 1
ATOM 1494 C CA A TYR A 1 186 ? 40.688 24.586 17.274 0.80 23.15 206 TYR A CA 1
ATOM 1495 C CA B TYR A 1 186 ? 40.655 24.532 17.354 0.20 24.32 206 TYR A CA 1
ATOM 1496 C C . TYR A 1 186 ? 41.563 25.535 18.106 1.00 27.03 206 TYR A C 1
ATOM 1497 O O . TYR A 1 186 ? 42.507 25.112 18.796 1.00 27.16 206 TYR A O 1
ATOM 1514 N N . TYR A 1 187 ? 41.266 26.838 18.034 1.00 24.62 207 TYR A N 1
ATOM 1515 C CA . TYR A 1 187 ? 42.204 27.843 18.485 1.00 28.09 207 TYR A CA 1
ATOM 1516 C C . TYR A 1 187 ? 41.702 28.793 19.593 1.00 28.20 207 TYR A C 1
ATOM 1517 O O . TYR A 1 187 ? 42.294 29.874 19.789 1.00 28.79 207 TYR A O 1
ATOM 1526 N N . ALA A 1 188 ? 40.631 28.408 20.297 1.00 29.35 208 ALA A N 1
ATOM 1527 C CA . ALA A 1 188 ? 40.212 29.157 21.480 1.00 31.81 208 ALA A CA 1
ATOM 1528 C C . ALA A 1 188 ? 39.929 30.600 21.104 1.00 33.21 208 ALA A C 1
ATOM 1529 O O . ALA A 1 188 ? 40.305 31.531 21.836 1.00 31.46 208 ALA A O 1
ATOM 1531 N N . GLY A 1 189 ? 39.303 30.794 19.937 1.00 30.27 209 GLY A N 1
ATOM 1532 C CA . GLY A 1 189 ? 38.892 32.152 19.467 1.00 28.70 209 GLY A CA 1
ATOM 1533 C C . GLY A 1 189 ? 39.996 32.984 18.831 1.00 31.01 209 GLY A C 1
ATOM 1534 O O . GLY A 1 189 ? 39.746 34.094 18.401 1.00 34.59 209 GLY A O 1
ATOM 1535 N N . GLU A 1 190 ? 41.220 32.451 18.761 1.00 32.58 210 GLU A N 1
ATOM 1536 C CA . GLU A 1 190 ? 42.367 33.127 18.112 1.00 33.72 210 GLU A CA 1
ATOM 1537 C C . GLU A 1 190 ? 42.451 32.850 16.602 1.00 30.75 210 GLU A C 1
ATOM 1538 O O . GLU A 1 190 ? 42.037 31.791 16.116 1.00 29.86 210 GLU A O 1
ATOM 1544 N N . TRP A 1 191 ? 43.085 33.759 15.875 1.00 30.95 211 TRP A N 1
ATOM 1545 C CA . TRP A 1 191 ? 43.379 33.483 14.487 1.00 28.64 211 TRP A CA 1
ATOM 1546 C C . TRP A 1 191 ? 44.670 34.158 14.115 1.00 30.14 211 TRP A C 1
ATOM 1547 O O . TRP A 1 191 ? 44.914 35.296 14.521 1.00 32.94 211 TRP A O 1
ATOM 1558 N N . ARG A 1 192 ? 45.493 33.475 13.328 1.00 30.64 212 ARG A N 1
ATOM 1559 C CA . ARG A 1 192 ? 46.707 34.054 12.771 1.00 32.02 212 ARG A CA 1
ATOM 1560 C C . ARG A 1 192 ? 46.724 33.696 11.305 1.00 31.71 212 ARG A C 1
ATOM 1561 O O . ARG A 1 192 ? 46.229 32.645 10.923 1.00 29.02 212 ARG A O 1
ATOM 1569 N N . PRO A 1 193 ? 47.343 34.534 10.471 1.00 32.57 213 PRO A N 1
ATOM 1570 C CA . PRO A 1 193 ? 47.239 34.275 9.031 1.00 34.45 213 PRO A CA 1
ATOM 1571 C C . PRO A 1 193 ? 47.793 32.901 8.591 1.00 34.86 213 PRO A C 1
ATOM 1572 O O . PRO A 1 193 ? 47.307 32.323 7.603 1.00 33.63 213 PRO A O 1
ATOM 1576 N N . GLU A 1 194 ? 48.777 32.372 9.318 1.00 35.24 214 GLU A N 1
ATOM 1577 C CA . GLU A 1 194 ? 49.319 31.041 8.989 1.00 33.46 214 GLU A CA 1
ATOM 1578 C C . GLU A 1 194 ? 48.295 29.908 9.113 1.00 32.00 214 GLU A C 1
ATOM 1579 O O . GLU A 1 194 ? 48.496 28.834 8.521 1.00 30.82 214 GLU A O 1
ATOM 1585 N N . PHE A 1 195 ? 47.229 30.112 9.889 1.00 29.42 215 PHE A N 1
ATOM 1586 C CA . PHE A 1 195 ? 46.154 29.106 9.986 1.00 27.20 215 PHE A CA 1
ATOM 1587 C C . PHE A 1 195 ? 45.322 28.972 8.713 1.00 25.07 215 PHE A C 1
ATOM 1588 O O . PHE A 1 195 ? 44.629 27.950 8.473 1.00 23.05 215 PHE A O 1
ATOM 1596 N N . ASP A 1 196 ? 45.349 30.020 7.913 1.00 26.41 216 ASP A N 1
ATOM 1597 C CA . ASP A 1 196 ? 44.553 30.019 6.689 1.00 28.18 216 ASP A CA 1
ATOM 1598 C C . ASP A 1 196 ? 44.992 28.941 5.706 1.00 24.83 216 ASP A C 1
ATOM 1599 O O . ASP A 1 196 ? 44.164 28.451 4.937 1.00 22.47 216 ASP A O 1
ATOM 1604 N N . ARG A 1 197 ? 46.284 28.584 5.704 1.00 23.32 217 ARG A N 1
ATOM 1605 C CA . ARG A 1 197 ? 46.768 27.570 4.735 1.00 21.81 217 ARG A CA 1
ATOM 1606 C C . ARG A 1 197 ? 45.949 26.280 4.912 1.00 19.98 217 ARG A C 1
ATOM 1607 O O . ARG A 1 197 ? 45.608 25.609 3.967 1.00 19.45 217 ARG A O 1
ATOM 1615 N N . TRP A 1 198 ? 45.718 25.903 6.164 1.00 18.11 218 TRP A N 1
ATOM 1616 C CA . TRP A 1 198 ? 45.051 24.622 6.448 1.00 17.85 218 TRP A CA 1
ATOM 1617 C C . TRP A 1 198 ? 43.569 24.679 6.127 1.00 17.90 218 TRP A C 1
ATOM 1618 O O . TRP A 1 198 ? 42.956 23.676 5.737 1.00 18.65 218 TRP A O 1
ATOM 1629 N N . VAL A 1 199 ? 42.951 25.846 6.319 1.00 19.21 219 VAL A N 1
ATOM 1630 C CA . VAL A 1 199 ? 41.548 26.020 5.927 1.00 18.42 219 VAL A CA 1
ATOM 1631 C C . VAL A 1 199 ? 41.420 25.830 4.411 1.00 18.99 219 VAL A C 1
ATOM 1632 O O . VAL A 1 199 ? 40.514 25.144 3.917 1.00 18.57 219 VAL A O 1
ATOM 1636 N N . GLN A 1 200 ? 42.284 26.484 3.665 1.00 18.03 220 GLN A N 1
ATOM 1637 C CA . GLN A 1 200 ? 42.187 26.407 2.207 1.00 18.59 220 GLN A CA 1
ATOM 1638 C C . GLN A 1 200 ? 42.593 25.033 1.671 1.00 18.02 220 GLN A C 1
ATOM 1639 O O . GLN A 1 200 ? 42.095 24.609 0.633 1.00 17.91 220 GLN A O 1
ATOM 1653 N N . GLN A 1 202 ? 41.734 22.230 2.996 1.00 15.85 222 GLN A N 1
ATOM 1654 C CA . GLN A 1 202 ? 40.493 21.479 3.075 1.00 16.51 222 GLN A CA 1
ATOM 1655 C C . GLN A 1 202 ? 39.473 22.051 2.111 1.00 15.98 222 GLN A C 1
ATOM 1656 O O . GLN A 1 202 ? 38.864 21.309 1.330 1.00 16.00 222 GLN A O 1
ATOM 1662 N N . ALA A 1 203 ? 39.261 23.360 2.140 1.00 16.10 223 ALA A N 1
ATOM 1663 C CA . ALA A 1 203 ? 38.212 23.964 1.293 1.00 16.43 223 ALA A CA 1
ATOM 1664 C C . ALA A 1 203 ? 38.455 23.714 -0.185 1.00 16.54 223 ALA A C 1
ATOM 1665 O O . ALA A 1 203 ? 37.498 23.485 -0.930 1.00 17.26 223 ALA A O 1
ATOM 1667 N N . GLY A 1 204 ? 39.729 23.701 -0.591 1.00 16.39 224 GLY A N 1
ATOM 1668 C CA . GLY A 1 204 ? 40.052 23.578 -2.020 1.00 16.46 224 GLY A CA 1
ATOM 1669 C C . GLY A 1 204 ? 39.693 22.191 -2.548 1.00 15.79 224 GLY A C 1
ATOM 1670 O O . GLY A 1 204 ? 39.436 22.061 -3.750 1.00 17.66 224 GLY A O 1
ATOM 1679 N N . TYR A 1 206 ? 37.005 20.622 -1.864 1.00 16.62 226 TYR A N 1
ATOM 1680 C CA . TYR A 1 206 ? 35.580 20.723 -2.115 1.00 17.54 226 TYR A CA 1
ATOM 1681 C C 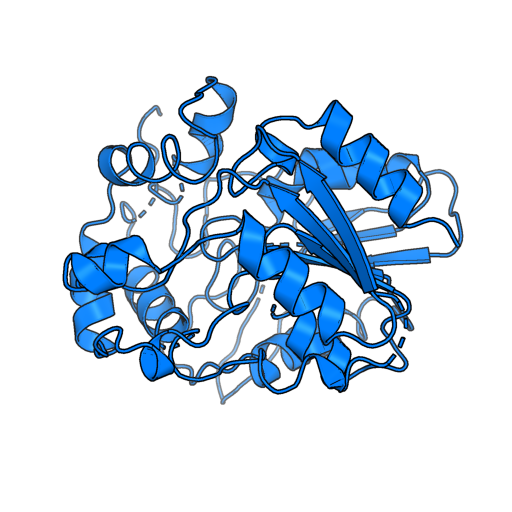. TYR A 1 206 ? 35.205 21.657 -3.249 1.00 17.98 226 TYR A C 1
ATOM 1682 O O . TYR A 1 206 ? 34.030 21.818 -3.579 1.00 19.22 226 TYR A O 1
ATOM 1691 N N . ARG A 1 207 ? 36.201 22.293 -3.863 1.00 19.00 227 ARG A N 1
ATOM 1692 C CA . ARG A 1 207 ? 36.015 23.092 -5.048 1.00 20.56 227 ARG A CA 1
ATOM 1693 C C . ARG A 1 207 ? 36.285 22.293 -6.319 1.00 23.95 227 ARG A C 1
ATOM 1694 O O . ARG A 1 207 ? 35.676 22.520 -7.336 1.00 29.95 227 ARG A O 1
ATOM 1702 N N . GLY A 1 208 ? 37.260 21.406 -6.288 1.00 22.85 228 GLY A N 1
ATOM 1703 C CA . GLY A 1 208 ? 37.661 20.734 -7.521 1.00 28.05 228 GLY A CA 1
ATOM 1704 C C . GLY A 1 208 ? 36.707 19.668 -8.077 1.00 31.10 228 GLY A C 1
ATOM 1705 O O . GLY A 1 208 ? 35.567 19.411 -7.572 1.00 23.43 228 GLY A O 1
ATOM 1706 N N . LYS A 1 209 ? 37.220 19.026 -9.124 1.00 30.67 229 LYS A N 1
ATOM 1707 C CA . LYS A 1 209 ? 36.555 17.939 -9.795 1.00 29.57 229 LYS A CA 1
ATOM 1708 C C . LYS A 1 209 ? 36.445 16.771 -8.840 1.00 24.94 229 LYS A C 1
ATOM 1709 O O . LYS A 1 209 ? 35.618 15.910 -9.014 1.00 29.82 229 LYS A O 1
ATOM 1715 N N . GLY A 1 210 ? 37.212 16.705 -7.796 1.00 28.25 230 GLY A N 1
ATOM 1716 C CA . GLY A 1 210 ? 36.991 15.526 -6.967 1.00 20.34 230 GLY A CA 1
ATOM 1717 C C . GLY A 1 210 ? 36.010 15.695 -5.832 1.00 18.72 230 GLY A C 1
ATOM 1718 O O . GLY A 1 210 ? 35.982 14.860 -4.930 1.00 16.86 230 GLY A O 1
ATOM 1719 N N . ARG A 1 211 ? 35.217 16.768 -5.840 1.00 16.07 231 ARG A N 1
ATOM 1720 C CA . ARG A 1 211 ? 34.508 17.128 -4.623 1.00 15.08 231 ARG A CA 1
ATOM 1721 C C . ARG A 1 211 ? 33.528 16.063 -4.191 1.00 14.31 231 ARG A C 1
ATOM 1722 O O . ARG A 1 211 ? 33.357 15.869 -2.979 1.00 13.83 231 ARG A O 1
ATOM 1730 N N . GLU A 1 212 ? 32.886 15.398 -5.118 1.00 15.13 232 GLU A N 1
ATOM 1731 C CA . GLU A 1 212 ? 31.917 14.360 -4.644 1.00 15.48 232 GLU A CA 1
ATOM 1732 C C . GLU A 1 212 ? 32.600 13.151 -3.998 1.00 14.98 232 GLU A C 1
ATOM 1733 O O . GLU A 1 212 ? 32.144 12.624 -2.982 1.00 15.11 232 GLU A O 1
ATOM 1739 N N . SER A 1 213 ? 33.753 12.773 -4.545 1.00 16.25 233 SER A N 1
ATOM 1740 C CA A SER A 1 213 ? 34.542 11.652 -4.019 0.50 15.27 233 SER A CA 1
ATOM 1741 C CA B SER A 1 213 ? 34.521 11.650 -4.014 0.50 15.56 233 SER A CA 1
ATOM 1742 C C . SER A 1 213 ? 35.076 12.019 -2.645 1.00 14.34 233 SER A C 1
ATOM 1743 O O . SER A 1 213 ? 35.107 11.190 -1.744 1.00 14.43 233 SER A O 1
ATOM 1748 N N . VAL A 1 214 ? 35.532 13.274 -2.489 1.00 13.36 234 VAL A N 1
ATOM 1749 C CA . VAL A 1 214 ? 36.001 13.751 -1.228 1.00 13.33 234 VAL A CA 1
ATOM 1750 C C . VAL A 1 214 ? 34.902 13.722 -0.196 1.00 12.58 234 VAL A C 1
ATOM 1751 O O . VAL A 1 214 ? 35.064 13.190 0.941 1.00 12.45 234 VAL A O 1
ATOM 1755 N N . ALA A 1 215 ? 33.730 14.230 -0.528 1.00 12.84 235 ALA A N 1
ATOM 1756 C CA . ALA A 1 215 ? 32.607 14.256 0.359 1.00 13.24 235 ALA A CA 1
ATOM 1757 C C . ALA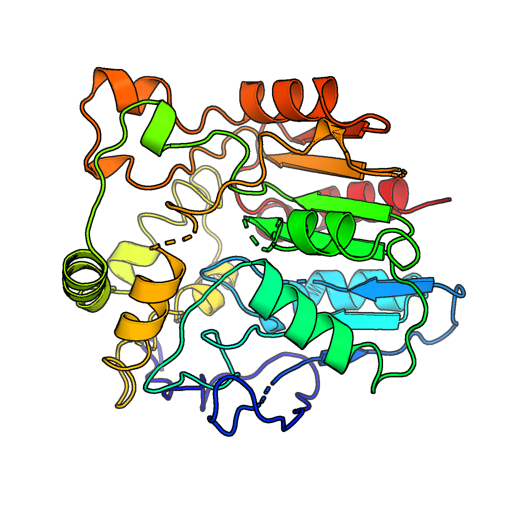 A 1 215 ? 32.105 12.834 0.729 1.00 12.38 235 ALA A C 1
ATOM 1758 O O . ALA A 1 215 ? 31.702 12.598 1.896 1.00 14.32 235 ALA A O 1
ATOM 1760 N N . TRP A 1 216 ? 32.093 11.948 -0.257 1.00 13.43 236 TRP A N 1
ATOM 1761 C CA . TRP A 1 216 ? 31.643 10.579 0.008 1.00 13.71 236 TRP A CA 1
ATOM 1762 C C . TRP A 1 216 ? 32.548 9.879 0.998 1.00 12.64 236 TRP A C 1
ATOM 1763 O O . TRP A 1 216 ? 32.109 9.288 2.006 1.00 12.62 236 TRP A O 1
ATOM 1774 N N . ASN A 1 217 ? 33.878 9.990 0.795 1.00 12.83 237 ASN A N 1
ATOM 1775 C CA . ASN A 1 217 ? 34.807 9.420 1.790 1.00 12.92 237 ASN A CA 1
ATOM 1776 C C . ASN A 1 217 ? 34.753 10.099 3.109 1.00 12.79 237 ASN A C 1
ATOM 1777 O O . ASN A 1 217 ? 34.877 9.436 4.147 1.00 13.27 237 ASN A O 1
ATOM 1782 N N . SER A 1 218 ? 34.500 11.399 3.107 1.00 12.81 238 SER A N 1
ATOM 1783 C CA . SER A 1 218 ? 34.321 12.072 4.391 1.00 12.25 238 SER A CA 1
ATOM 1784 C C . SER A 1 218 ? 33.092 11.546 5.138 1.00 12.72 238 SER A C 1
ATOM 1785 O O . SER A 1 218 ? 33.139 11.358 6.362 1.00 11.92 238 SER A O 1
ATOM 1788 N N . ALA A 1 219 ? 32.013 11.302 4.472 1.00 11.95 239 ALA A N 1
ATOM 1789 C CA . ALA A 1 219 ? 30.795 10.725 5.039 1.00 12.49 239 ALA A CA 1
ATOM 1790 C C . ALA A 1 219 ? 31.026 9.308 5.599 1.00 11.54 239 ALA A C 1
ATOM 1791 O O . ALA A 1 219 ? 30.645 8.965 6.755 1.00 12.42 239 ALA A O 1
ATOM 1793 N N . LEU A 1 220 ? 31.731 8.477 4.822 1.00 11.59 240 LEU A N 1
ATOM 1794 C CA . LEU A 1 220 ? 32.044 7.079 5.272 1.00 11.90 240 LEU A CA 1
ATOM 1795 C C . LEU A 1 220 ? 32.889 7.122 6.548 1.00 12.06 240 LEU A C 1
ATOM 1796 O O . LEU A 1 220 ? 32.712 6.308 7.459 1.00 11.03 240 LEU A O 1
ATOM 1801 N N . THR A 1 221 ? 33.825 8.084 6.635 1.00 12.29 241 THR A N 1
ATOM 1802 C CA . THR A 1 221 ? 34.673 8.139 7.818 1.00 12.60 241 THR A CA 1
ATOM 1803 C C . THR A 1 221 ? 34.000 8.786 9.020 1.00 12.19 241 THR A C 1
ATOM 1804 O O . THR A 1 221 ? 34.234 8.388 10.191 1.00 13.15 241 THR A O 1
ATOM 1808 N N . TYR A 1 222 ? 33.075 9.721 8.799 1.00 12.17 242 TYR A N 1
ATOM 1809 C CA . TYR A 1 222 ? 32.196 10.154 9.883 1.00 11.91 242 TYR A CA 1
ATOM 1810 C C . TYR A 1 222 ? 31.391 8.996 10.476 1.00 11.69 242 TYR A C 1
ATOM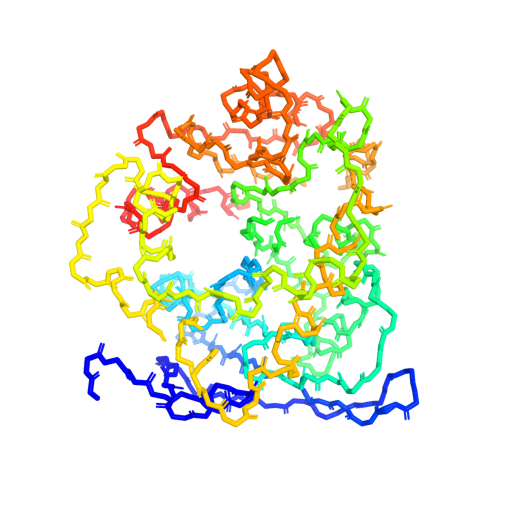 1811 O O . TYR A 1 222 ? 31.251 8.836 11.669 1.00 11.64 242 TYR A O 1
ATOM 1820 N N . ASP A 1 223 ? 30.920 8.129 9.620 1.00 12.51 243 ASP A N 1
ATOM 1821 C CA . ASP A 1 223 ? 30.126 6.970 10.013 1.00 12.96 243 ASP A CA 1
ATOM 1822 C C . ASP A 1 223 ? 31.004 6.027 10.824 1.00 14.08 243 ASP A C 1
ATOM 1823 O O . ASP A 1 223 ? 30.580 5.544 11.840 1.00 14.71 243 ASP A O 1
ATOM 1836 N N . ILE A 1 225 ? 33.679 6.856 12.595 1.00 11.75 245 ILE A N 1
ATOM 1837 C CA . ILE A 1 225 ? 33.936 7.473 13.930 1.00 12.53 245 ILE A CA 1
ATOM 1838 C C . ILE A 1 225 ? 32.763 7.310 14.844 1.00 13.71 245 ILE A C 1
ATOM 1839 O O . ILE A 1 225 ? 32.928 7.020 16.051 1.00 13.04 245 ILE A O 1
ATOM 1844 N N . PHE A 1 226 ? 31.559 7.461 14.349 1.00 12.32 246 PHE A N 1
ATOM 1845 C CA . PHE A 1 226 ? 30.301 7.394 15.144 1.00 12.48 246 PHE A CA 1
ATOM 1846 C C . PHE A 1 226 ? 29.945 6.001 15.598 1.00 13.69 246 PHE A C 1
ATOM 1847 O O . PHE A 1 226 ? 29.499 5.837 16.755 1.00 14.93 246 PHE A O 1
ATOM 1855 N N . THR A 1 227 ? 30.182 5.001 14.756 1.00 14.21 247 THR A N 1
ATOM 1856 C CA . THR A 1 227 ? 29.701 3.662 15.050 1.00 14.94 247 THR A CA 1
ATOM 1857 C C . THR A 1 227 ? 30.704 2.736 15.681 1.00 14.67 247 THR A C 1
ATOM 1858 O O . THR A 1 227 ? 30.320 1.638 16.079 1.00 16.19 247 THR A O 1
ATOM 1862 N N . GLN A 1 228 ? 31.976 3.146 15.789 1.00 14.31 248 GLN A N 1
ATOM 1863 C CA . GLN A 1 228 ? 33.072 2.258 16.186 1.00 16.00 248 GLN A CA 1
ATOM 1864 C C . GLN A 1 228 ? 33.960 2.824 17.296 1.00 15.65 248 GLN A C 1
ATOM 1865 O O . GLN A 1 228 ? 35.155 3.128 17.094 1.00 16.09 248 GLN A O 1
ATOM 1871 N N . PRO A 1 229 ? 33.419 2.960 18.537 1.00 15.59 249 PRO A N 1
ATOM 1872 C CA . PRO A 1 229 ? 34.181 3.568 19.628 1.00 18.33 249 PRO A CA 1
ATOM 1873 C C . PRO A 1 229 ? 35.393 2.755 20.145 1.00 16.78 249 PRO A C 1
ATOM 1874 O O . PRO A 1 229 ? 35.444 1.538 19.961 1.00 18.29 249 PRO A O 1
ATOM 1878 N N . VAL A 1 230 ? 36.366 3.489 20.683 1.00 17.25 250 VAL A N 1
ATOM 1879 C CA . VAL A 1 230 ? 37.533 2.934 21.386 1.00 17.56 250 VAL A CA 1
ATOM 1880 C C . VAL A 1 230 ? 37.460 3.125 22.885 1.00 16.78 250 VAL A C 1
ATOM 1881 O O . VAL A 1 230 ? 38.214 2.516 23.612 1.00 17.30 250 VAL A O 1
ATOM 1885 N N . VAL A 1 231 ? 36.563 3.984 23.354 1.00 15.77 251 VAL A N 1
ATOM 1886 C CA . VAL A 1 231 ? 36.603 4.432 24.760 1.00 15.73 251 VAL A CA 1
ATOM 1887 C C . VAL A 1 231 ? 36.496 3.292 25.752 1.00 16.70 251 VAL A C 1
ATOM 1888 O O . VAL A 1 231 ? 37.060 3.337 26.833 1.00 17.75 251 VAL A O 1
ATOM 1892 N N . TYR A 1 232 ? 35.702 2.296 25.405 1.00 16.14 252 TYR A N 1
ATOM 1893 C CA . TYR A 1 232 ? 35.479 1.189 26.328 1.00 17.20 252 TYR A CA 1
ATOM 1894 C C . TYR A 1 232 ? 36.707 0.339 26.504 1.00 17.61 252 TYR A C 1
ATOM 1895 O O . TYR A 1 232 ? 36.772 -0.432 27.458 1.00 21.99 252 TYR A O 1
ATOM 1904 N N . GLU A 1 233 ? 37.668 0.449 25.589 1.00 15.88 253 GLU A N 1
ATOM 1905 C CA . GLU A 1 233 ? 38.865 -0.412 25.661 1.00 14.65 253 GLU A CA 1
ATOM 1906 C C . GLU A 1 233 ? 40.135 0.314 26.057 1.00 15.37 253 GLU A C 1
ATOM 1907 O O . GLU A 1 233 ? 41.212 -0.249 25.987 1.00 16.62 253 GLU A O 1
ATOM 1913 N N . LEU A 1 234 ? 40.014 1.568 26.498 1.00 16.50 254 LEU A N 1
ATOM 1914 C CA . LEU A 1 234 ? 41.204 2.305 26.949 1.00 17.28 254 LEU A CA 1
ATOM 1915 C C . LEU A 1 234 ? 41.881 1.562 28.084 1.00 16.41 254 LEU A C 1
ATOM 1916 O O . LEU A 1 234 ? 43.091 1.661 28.244 1.00 17.31 254 LEU A O 1
ATOM 1921 N N . ASP A 1 235 ? 41.125 0.794 28.853 1.00 20.55 255 ASP A N 1
ATOM 1922 C CA . ASP A 1 235 ? 41.694 0.027 29.954 1.00 19.38 255 ASP A CA 1
ATOM 1923 C C . ASP A 1 235 ? 42.575 -1.174 29.482 1.00 20.06 255 ASP A C 1
ATOM 1924 O O . ASP A 1 235 ? 43.198 -1.826 30.290 1.00 22.36 255 ASP A O 1
ATOM 1929 N N . ARG A 1 236 ? 42.615 -1.454 28.190 1.00 17.89 256 ARG A N 1
ATOM 1930 C CA . ARG A 1 236 ? 43.412 -2.566 27.645 1.00 16.93 256 ARG A CA 1
ATOM 1931 C C . ARG A 1 236 ? 44.801 -2.083 27.169 1.00 16.91 256 ARG A C 1
ATOM 1932 O O . ARG A 1 236 ? 45.651 -2.911 26.816 1.00 17.45 256 ARG A O 1
ATOM 1940 N N . LEU A 1 237 ? 45.026 -0.761 27.066 1.00 16.99 257 LEU A N 1
ATOM 1941 C CA . LEU A 1 237 ? 46.315 -0.257 26.591 1.00 15.78 257 LEU A CA 1
ATOM 1942 C C . LEU A 1 237 ? 47.508 -0.762 27.418 1.00 15.67 257 LEU A C 1
ATOM 1943 O O . LEU A 1 237 ? 47.562 -0.668 28.674 1.00 16.64 257 LEU A O 1
ATOM 1948 N N . GLN A 1 238 ? 48.491 -1.316 26.730 1.00 17.46 258 GLN A N 1
ATOM 1949 C CA . GLN A 1 238 ? 49.642 -2.006 27.366 1.00 17.16 258 GLN A CA 1
ATOM 1950 C C . GLN A 1 238 ? 50.932 -1.209 27.508 1.00 19.91 258 GLN A C 1
ATOM 1951 O O . GLN A 1 238 ? 51.876 -1.716 28.136 1.00 19.96 258 GLN A O 1
ATOM 1965 N N . PRO A 1 240 ? 52.920 2.961 28.148 1.00 18.66 260 PRO A N 1
ATOM 1966 C CA . PRO A 1 240 ? 52.731 4.321 28.653 1.00 18.61 260 PRO A CA 1
ATOM 1967 C C . PRO A 1 240 ? 52.061 5.196 27.559 1.00 16.18 260 PRO A C 1
ATOM 1968 O O . PRO A 1 240 ? 52.392 5.141 26.328 1.00 18.34 260 PRO A O 1
ATOM 1972 N N . THR A 1 241 ? 51.067 5.958 28.010 1.00 17.04 261 THR A N 1
ATOM 1973 C CA . THR A 1 241 ? 50.227 6.834 27.196 1.00 16.77 261 THR A CA 1
ATOM 1974 C C . THR A 1 241 ? 50.227 8.253 27.766 1.00 16.22 261 THR A C 1
ATOM 1975 O O . THR A 1 241 ? 49.933 8.459 28.921 1.00 18.34 261 THR A O 1
ATOM 1979 N N . LEU A 1 242 ? 50.529 9.216 26.945 1.00 15.81 262 LEU A N 1
ATOM 1980 C CA . LEU A 1 242 ? 50.627 10.627 27.295 1.00 16.54 262 LEU A CA 1
ATOM 1981 C C . LEU A 1 242 ? 49.410 11.272 26.695 1.00 15.78 262 LEU A C 1
ATOM 1982 O O . LEU A 1 242 ? 49.234 11.162 25.460 1.00 14.79 262 LEU A O 1
ATOM 1987 N N . LEU A 1 243 ? 48.597 11.986 27.431 1.00 16.46 263 LEU A N 1
ATOM 1988 C CA . LEU A 1 243 ? 47.441 12.730 26.913 1.00 16.44 263 LEU A CA 1
ATOM 1989 C C . LEU A 1 243 ? 47.791 14.215 27.021 1.00 16.81 263 LEU A C 1
ATOM 1990 O O . LEU A 1 243 ? 48.002 14.733 28.117 1.00 18.29 263 LEU A O 1
ATOM 1995 N N . LEU A 1 244 ? 47.878 14.863 25.863 1.00 16.90 264 LEU A N 1
ATOM 1996 C CA . LEU A 1 244 ? 48.119 16.291 25.725 1.00 17.09 264 LEU A CA 1
ATOM 1997 C C . LEU A 1 244 ? 46.774 16.912 25.276 1.00 16.97 264 LEU A C 1
ATOM 1998 O O . LEU A 1 244 ? 46.329 16.712 24.134 1.00 18.70 264 LEU A O 1
ATOM 2003 N N . ILE A 1 245 ? 46.178 17.667 26.181 1.00 17.45 265 ILE A N 1
ATOM 2004 C CA . ILE A 1 245 ? 44.790 18.150 26.059 1.00 16.79 265 ILE A CA 1
ATOM 2005 C C . ILE A 1 245 ? 44.682 19.662 26.236 1.00 17.29 265 ILE A C 1
ATOM 2006 O O . ILE A 1 245 ? 44.882 20.196 27.334 1.00 17.65 265 ILE A O 1
ATOM 2011 N N . GLY A 1 246 ? 44.355 20.371 25.166 1.00 17.67 266 GLY A N 1
ATOM 2012 C CA . GLY A 1 246 ? 43.854 21.722 25.254 1.00 18.89 266 GLY A CA 1
ATOM 2013 C C . GLY A 1 246 ? 42.418 21.715 25.812 1.00 19.54 266 GLY A C 1
ATOM 2014 O O . GLY A 1 246 ? 41.512 21.152 25.235 1.00 18.52 266 GLY A O 1
ATOM 2015 N N . GLU A 1 247 ? 42.260 22.296 26.983 1.00 20.43 267 GLU A N 1
ATOM 2016 C CA . GLU A 1 247 ? 40.991 22.249 27.662 1.00 22.01 267 GLU A CA 1
ATOM 2017 C C . GLU A 1 247 ? 39.888 23.186 27.155 1.00 23.35 267 GLU A C 1
ATOM 2018 O O . GLU A 1 247 ? 38.737 23.089 27.625 1.00 24.45 267 GLU A O 1
ATOM 2024 N N . LYS A 1 248 ? 40.208 24.099 26.248 1.00 22.12 268 LYS A N 1
ATOM 2025 C CA . LYS A 1 248 ? 39.152 24.897 25.584 1.00 22.10 268 LYS A CA 1
ATOM 2026 C C . LYS A 1 248 ? 38.484 24.171 24.394 1.00 21.17 268 LYS A C 1
ATOM 2027 O O . LYS A 1 248 ? 37.548 24.711 23.778 1.00 23.00 268 LYS A O 1
ATOM 2033 N N . ASP A 1 249 ? 38.944 22.975 24.092 1.00 19.66 269 ASP A N 1
ATOM 2034 C CA . ASP A 1 249 ? 38.356 22.157 23.048 1.00 18.34 269 ASP A CA 1
ATOM 2035 C C . ASP A 1 249 ? 36.902 21.854 23.431 1.00 18.96 269 ASP A C 1
ATOM 2036 O O . ASP A 1 249 ? 36.646 21.497 24.577 1.00 21.35 269 ASP A O 1
ATOM 2041 N N . ASN A 1 250 ? 35.987 21.978 22.470 1.00 19.79 270 ASN A N 1
ATOM 2042 C CA . ASN A 1 250 ? 34.603 21.553 22.708 1.00 20.48 270 ASN A CA 1
ATOM 2043 C C . ASN A 1 250 ? 34.131 20.570 21.611 1.00 20.04 270 ASN A C 1
ATOM 2044 O O . ASN A 1 250 ? 32.913 20.396 21.423 1.00 19.50 270 ASN A O 1
ATOM 2049 N N . THR A 1 251 ? 35.072 19.915 20.914 1.00 17.09 271 THR A N 1
ATOM 2050 C CA . THR A 1 251 ? 34.739 18.991 19.855 1.00 17.50 271 THR A CA 1
ATOM 2051 C C . THR A 1 251 ? 33.824 17.854 20.293 1.00 18.84 271 THR A C 1
ATOM 2052 O O . THR A 1 251 ? 34.091 17.161 21.279 1.00 17.82 271 THR A O 1
ATOM 2056 N N . ALA A 1 252 ? 32.774 17.604 19.509 1.00 17.39 272 ALA A N 1
ATOM 2057 C CA . ALA A 1 252 ? 31.912 16.431 19.723 1.00 18.04 272 ALA A CA 1
ATOM 2058 C C . ALA A 1 252 ? 31.120 16.197 18.432 1.00 19.86 272 ALA A C 1
ATOM 2059 O O . ALA A 1 252 ? 30.514 17.121 17.915 1.00 22.09 272 ALA A O 1
ATOM 2061 N N . ILE A 1 253 ? 31.101 14.960 17.978 1.00 21.81 273 ILE A N 1
ATOM 2062 C CA . ILE A 1 253 ? 30.350 14.589 16.811 1.00 24.30 273 ILE A CA 1
ATOM 2063 C C . ILE A 1 253 ? 28.844 14.849 17.035 1.00 24.71 273 ILE A C 1
ATOM 2064 O O . ILE A 1 253 ? 28.283 14.553 18.097 1.00 25.63 273 ILE A O 1
ATOM 2069 N N . GLY A 1 254 ? 28.218 15.501 16.055 1.00 27.31 274 GLY A N 1
ATOM 2070 C CA . GLY A 1 254 ? 26.797 15.778 16.081 1.00 30.05 274 GLY A CA 1
ATOM 2071 C C . GLY A 1 254 ? 26.327 16.829 17.031 1.00 32.58 274 GLY A C 1
ATOM 2072 O O . GLY A 1 254 ? 25.114 16.972 17.259 1.00 38.60 274 GLY A O 1
ATOM 2073 N N . LYS A 1 255 ? 27.256 17.591 17.598 1.00 31.00 275 LYS A N 1
ATOM 2074 C CA . LYS A 1 255 ? 26.897 18.531 18.633 1.00 34.75 275 LYS A CA 1
ATOM 2075 C C . LYS A 1 255 ? 25.825 19.513 18.134 1.00 40.88 275 LYS A C 1
ATOM 2076 O O . LYS A 1 255 ? 24.947 19.890 18.898 1.00 43.42 275 LYS A O 1
ATOM 2082 N N . ASP A 1 256 ? 25.858 19.905 16.861 1.00 42.07 276 ASP A N 1
ATOM 2083 C CA . ASP A 1 256 ? 24.823 20.827 16.343 1.00 45.31 276 ASP A CA 1
ATOM 2084 C C . ASP A 1 256 ? 23.430 20.200 16.127 1.00 43.18 276 ASP A C 1
ATOM 2085 O O . ASP A 1 256 ? 22.444 20.913 16.177 1.00 42.89 276 ASP A O 1
ATOM 2090 N N . ALA A 1 257 ? 23.326 18.889 15.931 1.00 39.82 277 ALA A N 1
ATOM 2091 C CA . ALA A 1 257 ? 21.995 18.241 15.909 1.00 39.85 277 ALA A CA 1
ATOM 2092 C C . ALA A 1 257 ? 21.511 17.753 17.301 1.00 35.44 277 ALA A C 1
ATOM 2093 O O . ALA A 1 257 ? 20.378 17.262 17.451 1.00 36.26 277 ALA A O 1
ATOM 2095 N N . ALA A 1 258 ? 22.363 17.887 18.320 1.00 32.80 278 ALA A N 1
ATOM 2096 C CA . ALA A 1 258 ? 21.985 17.529 19.669 1.00 30.90 278 ALA A CA 1
ATOM 2097 C C . ALA A 1 258 ? 21.047 18.608 20.236 1.00 31.66 278 ALA A C 1
ATOM 2098 O O . ALA A 1 258 ? 21.190 19.805 19.948 1.00 32.30 278 ALA A O 1
ATOM 2100 N N . PRO A 1 259 ? 20.073 18.189 21.061 1.00 30.51 279 PRO A N 1
ATOM 2101 C CA . PRO A 1 259 ? 19.280 19.146 21.835 1.00 31.69 279 PRO A CA 1
ATOM 2102 C C . PRO A 1 259 ? 20.174 19.986 22.760 1.00 29.97 279 PRO A C 1
ATOM 2103 O O . PRO A 1 259 ? 21.265 19.563 23.110 1.00 26.80 279 PRO A O 1
ATOM 2107 N N . ALA A 1 260 ? 19.701 21.160 23.156 1.00 30.42 280 ALA A N 1
ATOM 2108 C CA . ALA A 1 260 ? 20.478 22.069 23.998 1.00 30.26 280 ALA A CA 1
ATOM 2109 C C . ALA A 1 260 ? 21.012 21.417 25.265 1.00 28.53 280 ALA A C 1
ATOM 2110 O O . ALA A 1 260 ? 22.116 21.691 25.674 1.00 27.92 280 ALA A O 1
ATOM 2112 N N . GLU A 1 261 ? 20.226 20.560 25.892 1.00 29.73 281 GLU A N 1
ATOM 2113 C CA . GLU A 1 261 ? 20.648 19.949 27.149 1.00 30.84 281 GLU A CA 1
ATOM 2114 C C . GLU A 1 261 ? 21.801 18.995 26.934 1.00 29.09 281 GLU A C 1
ATOM 2115 O O . GLU A 1 261 ? 22.707 18.858 27.785 1.00 29.20 281 GLU A O 1
ATOM 2121 N N . LEU A 1 262 ? 21.853 18.400 25.756 1.00 27.01 282 LEU A N 1
ATOM 2122 C CA . LEU A 1 262 ? 22.927 17.492 25.500 1.00 26.08 282 LEU A CA 1
ATOM 2123 C C . LEU A 1 262 ? 24.146 18.250 25.005 1.00 24.63 282 LEU A C 1
ATOM 2124 O O . LEU A 1 262 ? 25.253 17.899 25.399 1.00 25.29 282 LEU A O 1
ATOM 2129 N N . LYS A 1 263 ? 23.965 19.284 24.164 1.00 25.63 283 LYS A N 1
ATOM 2130 C CA . LYS A 1 263 ? 25.077 20.128 23.742 1.00 27.86 283 LYS A CA 1
ATOM 2131 C C . LYS A 1 263 ? 25.904 20.568 24.942 1.00 28.75 283 LYS A C 1
ATOM 2132 O O . LYS A 1 263 ? 27.118 20.510 24.942 1.00 27.03 283 LYS A O 1
ATOM 2138 N N . ALA A 1 264 ? 25.207 20.944 25.992 1.00 29.50 284 ALA A N 1
ATOM 2139 C CA . ALA A 1 264 ? 25.841 21.532 27.147 1.00 32.03 284 ALA A CA 1
ATOM 2140 C C . ALA A 1 264 ? 26.760 20.552 27.816 1.00 32.73 284 ALA A C 1
ATOM 2141 O O . ALA A 1 264 ? 27.689 20.964 28.504 1.00 38.53 284 ALA A O 1
ATOM 2143 N N . ARG A 1 265 ? 26.521 19.258 27.624 1.00 27.78 285 ARG A N 1
ATOM 2144 C CA . ARG A 1 265 ? 27.299 18.233 28.254 1.00 28.44 285 ARG A CA 1
ATOM 2145 C C . ARG A 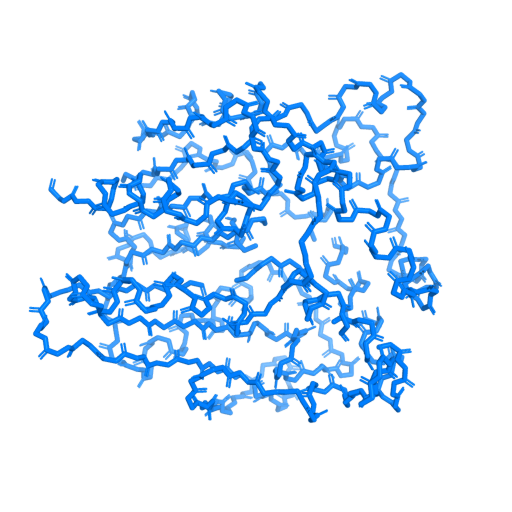1 265 ? 28.366 17.573 27.372 1.00 26.07 285 ARG A C 1
ATOM 2146 O O . ARG A 1 265 ? 29.147 16.765 27.859 1.00 30.93 285 ARG A O 1
ATOM 2154 N N . LEU A 1 266 ? 28.349 17.802 26.052 1.00 21.80 286 LEU A N 1
ATOM 2155 C CA . LEU A 1 266 ? 29.321 17.166 25.190 1.00 21.08 286 LEU A CA 1
ATOM 2156 C C . LEU A 1 266 ? 30.604 17.963 25.048 1.00 20.32 286 LEU A C 1
ATOM 2157 O O . LEU A 1 266 ? 30.613 19.209 25.145 1.00 20.89 286 LEU A O 1
ATOM 2162 N N . GLY A 1 267 ? 31.666 17.251 24.754 1.00 19.26 287 GLY A N 1
ATOM 2163 C CA . GLY A 1 267 ? 32.917 17.910 24.439 1.00 18.75 287 GLY A CA 1
ATOM 2164 C C . GLY A 1 267 ? 33.501 18.656 25.623 1.00 19.52 287 GLY A C 1
ATOM 2165 O O . GLY A 1 267 ? 34.212 19.630 25.445 1.00 20.84 287 GLY A O 1
ATOM 2166 N N . ASN A 1 268 ? 33.295 18.161 26.813 1.00 19.56 288 ASN A N 1
ATOM 2167 C CA . ASN A 1 268 ? 33.911 18.870 27.932 1.00 21.01 288 ASN A CA 1
ATOM 2168 C C . ASN A 1 268 ? 35.328 18.327 28.141 1.00 20.16 288 ASN A C 1
ATOM 2169 O O . ASN A 1 268 ? 35.536 17.424 28.961 1.00 20.18 288 ASN A O 1
ATOM 2174 N N . TYR A 1 269 ? 36.299 18.902 27.473 1.00 19.76 289 TYR A N 1
ATOM 2175 C CA . TYR A 1 269 ? 37.633 18.277 27.414 1.00 20.25 289 TYR A CA 1
ATOM 2176 C C . TYR A 1 269 ? 38.354 18.344 28.743 1.00 24.01 289 TYR A C 1
ATOM 2177 O O . TYR A 1 269 ? 39.232 17.511 28.993 1.00 26.07 289 TYR A O 1
ATOM 2186 N N . ALA A 1 270 ? 37.967 19.312 29.569 1.00 26.07 290 ALA A N 1
ATOM 2187 C CA . ALA A 1 270 ? 38.542 19.407 30.899 1.00 29.20 290 ALA A CA 1
ATOM 2188 C C . ALA A 1 270 ? 38.195 18.193 31.725 1.00 33.24 290 ALA A C 1
ATOM 2189 O O . ALA A 1 270 ? 38.967 17.819 32.618 1.00 42.71 290 ALA A O 1
ATOM 2191 N N . GLN A 1 271 ? 37.051 17.572 31.452 1.00 26.44 291 GLN A N 1
ATOM 2192 C CA . GLN A 1 271 ? 36.682 16.363 32.162 1.00 26.32 291 GLN A CA 1
ATOM 2193 C C . GLN A 1 271 ? 37.098 15.096 31.392 1.00 24.20 291 GLN A C 1
ATOM 2194 O O . GLN A 1 271 ? 37.464 14.083 32.008 1.00 25.30 291 GLN A O 1
ATOM 2200 N N . LEU A 1 272 ? 36.938 15.130 30.086 1.00 21.86 292 LEU A N 1
ATOM 2201 C CA . LEU A 1 272 ? 37.225 13.939 29.278 1.00 20.36 292 LEU A CA 1
ATOM 2202 C C . LEU A 1 272 ? 38.678 13.415 29.374 1.00 21.37 292 LEU A C 1
ATOM 2203 O O . LEU A 1 272 ? 38.899 12.200 29.395 1.00 21.84 292 LEU A O 1
ATOM 2208 N N . GLY A 1 273 ? 39.636 14.332 29.484 1.00 21.87 293 GLY A N 1
ATOM 2209 C CA . GLY A 1 273 ? 41.045 13.975 29.724 1.00 22.05 293 GLY A CA 1
ATOM 2210 C C . GLY A 1 273 ? 41.244 13.275 31.040 1.00 24.19 293 GLY A C 1
ATOM 2211 O O . GLY A 1 273 ? 41.983 12.291 31.145 1.00 24.74 293 GLY A O 1
ATOM 2212 N N . LYS A 1 274 ? 40.608 13.813 32.075 1.00 20.33 294 LYS A N 1
ATOM 2213 C CA . LYS A 1 274 ? 40.747 13.234 33.388 1.00 23.37 294 LYS A CA 1
ATOM 2214 C C . LYS A 1 274 ? 40.121 11.853 33.400 1.00 24.77 294 LYS A C 1
ATOM 2215 O O . LYS A 1 274 ?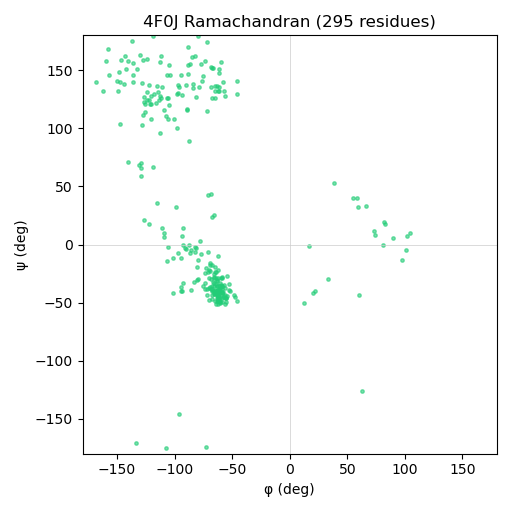 40.677 10.929 34.005 1.00 24.20 294 LYS A O 1
ATOM 2221 N N . ASP A 1 275 ? 38.980 11.705 32.729 1.00 23.23 295 ASP A N 1
ATOM 2222 C CA . ASP A 1 275 ? 38.338 10.410 32.673 1.00 27.69 295 ASP A CA 1
ATOM 2223 C C . ASP A 1 275 ? 39.191 9.372 31.960 1.00 25.21 295 ASP A C 1
ATOM 2224 O O . ASP A 1 275 ? 39.318 8.246 32.421 1.00 29.84 295 ASP A O 1
ATOM 2229 N N . ALA A 1 276 ? 39.783 9.762 30.851 1.00 22.57 296 ALA A N 1
ATOM 2230 C CA . ALA A 1 276 ? 40.672 8.869 30.073 1.00 20.95 296 ALA A CA 1
ATOM 2231 C C . ALA A 1 276 ? 41.884 8.469 30.895 1.00 23.52 296 ALA A C 1
ATOM 2232 O O . ALA A 1 276 ? 42.232 7.282 30.958 1.00 22.59 296 ALA A O 1
ATOM 2234 N N . ALA A 1 277 ? 42.495 9.450 31.575 1.00 21.74 297 ALA A N 1
ATOM 2235 C CA . ALA A 1 277 ? 43.665 9.151 32.418 1.00 24.32 297 ALA A CA 1
ATOM 2236 C C . ALA A 1 277 ? 43.342 8.136 33.510 1.00 26.38 297 ALA A C 1
ATOM 2237 O O . ALA A 1 277 ? 44.164 7.263 33.849 1.00 29.80 297 ALA A O 1
ATOM 2239 N N . ARG A 1 278 ? 42.133 8.214 34.044 1.00 26.21 298 ARG A N 1
ATOM 2240 C CA . ARG A 1 278 ? 41.727 7.295 35.094 1.00 26.57 298 ARG A CA 1
ATOM 2241 C C . ARG A 1 278 ? 41.701 5.856 34.591 1.00 26.65 298 ARG A C 1
ATOM 2242 O O . ARG A 1 278 ? 42.078 4.939 35.327 1.00 29.52 298 ARG A O 1
ATOM 2244 N N . ARG A 1 279 ? 41.312 5.668 33.346 1.00 27.13 299 ARG A N 1
ATOM 2245 C CA . ARG A 1 279 ? 41.042 4.331 32.776 1.00 27.93 299 ARG A CA 1
ATOM 2246 C C . ARG A 1 279 ? 42.212 3.668 32.062 1.00 23.79 299 ARG A C 1
ATOM 2247 O O . ARG A 1 279 ? 42.382 2.451 32.108 1.00 23.90 299 ARG A O 1
ATOM 2255 N N . ILE A 1 280 ? 43.027 4.481 31.440 1.00 22.58 300 ILE A N 1
ATOM 2256 C CA . ILE A 1 280 ? 44.269 4.003 30.826 1.00 20.84 300 ILE A CA 1
ATOM 2257 C C . ILE A 1 280 ? 45.244 3.550 31.936 1.00 22.03 300 ILE A C 1
ATOM 2258 O O . ILE A 1 280 ? 45.549 4.313 32.850 1.00 23.12 300 ILE A O 1
ATOM 2263 N N . PRO A 1 281 ? 45.755 2.318 31.854 1.00 21.55 301 PRO A N 1
ATOM 2264 C CA . PRO A 1 281 ? 46.604 1.825 32.955 1.00 22.32 301 PRO A CA 1
ATOM 2265 C C . PRO A 1 281 ? 47.845 2.687 33.296 1.00 23.02 301 PRO A C 1
ATOM 2266 O O . PRO A 1 281 ? 48.155 2.908 34.482 1.00 23.64 301 PRO A O 1
ATOM 2270 N N . GLN A 1 282 ? 48.578 3.106 32.267 1.00 21.37 302 GLN A N 1
ATOM 2271 C CA . GLN A 1 282 ? 49.845 3.831 32.435 1.00 22.31 302 GLN A CA 1
ATOM 2272 C C . GLN A 1 282 ? 49.725 5.213 31.816 1.00 22.59 302 GLN A C 1
ATOM 2273 O O . GLN A 1 282 ? 50.365 5.514 30.833 1.00 24.18 302 GLN A O 1
ATOM 2279 N N . ALA A 1 283 ? 48.890 6.078 32.381 1.00 23.01 303 ALA A N 1
ATOM 2280 C CA . ALA A 1 283 ? 48.582 7.349 31.739 1.00 22.64 303 ALA A CA 1
ATOM 2281 C C . ALA A 1 283 ? 49.313 8.509 32.420 1.00 20.78 303 ALA A C 1
ATOM 2282 O O . ALA A 1 283 ? 49.516 8.503 33.600 1.00 20.82 303 ALA A O 1
ATOM 2284 N N . THR A 1 284 ? 49.705 9.492 31.627 1.00 20.69 304 THR A N 1
ATOM 2285 C CA . THR A 1 284 ? 50.185 10.797 32.097 1.00 19.61 304 THR A CA 1
ATOM 2286 C C . THR A 1 284 ? 49.362 11.890 31.410 1.00 19.30 304 THR A C 1
ATOM 2287 O O . THR A 1 284 ? 49.283 11.952 30.215 1.00 20.81 304 THR A O 1
ATOM 2291 N N . LEU A 1 285 ? 48.712 12.728 32.168 1.00 20.15 305 LEU A N 1
ATOM 2292 C CA . LEU A 1 285 ? 47.873 13.760 31.620 1.00 20.22 305 LEU A CA 1
ATOM 2293 C C . LEU A 1 285 ? 48.548 15.116 31.746 1.00 19.64 305 LEU A C 1
ATOM 2294 O O . LEU A 1 285 ? 48.904 15.546 32.861 1.00 21.94 305 LEU A O 1
ATOM 2299 N N . VAL A 1 286 ? 48.649 15.788 30.598 1.00 19.68 306 VAL A N 1
ATOM 2300 C CA . VAL A 1 286 ? 49.160 17.141 30.506 1.00 20.46 306 VAL A CA 1
ATOM 2301 C C . VAL A 1 286 ? 48.101 18.057 29.907 1.00 21.38 306 VAL A C 1
ATOM 2302 O O . VAL A 1 286 ? 47.833 18.020 28.706 1.00 22.77 306 VAL A O 1
ATOM 2306 N N . GLU A 1 287 ? 47.544 18.909 30.770 1.00 21.81 307 GLU A N 1
ATOM 2307 C CA . GLU A 1 287 ? 46.499 19.849 30.360 1.00 24.18 307 GLU A CA 1
ATOM 2308 C C . GLU A 1 287 ? 47.053 21.257 30.048 1.00 24.20 307 GLU A C 1
ATOM 2309 O O . GLU A 1 287 ? 47.846 21.784 30.808 1.00 28.54 307 GLU A O 1
ATOM 2315 N N . PHE A 1 288 ? 46.560 21.857 28.960 1.00 22.83 308 PHE A N 1
ATOM 2316 C CA . PHE A 1 288 ? 46.837 23.246 28.609 1.00 23.08 308 PHE A CA 1
ATOM 2317 C C . PHE A 1 288 ? 45.489 24.000 28.745 1.00 23.42 308 PHE A C 1
ATOM 2318 O O . PHE A 1 288 ? 44.635 23.910 27.851 1.00 22.86 308 PHE A O 1
ATOM 2326 N N . PRO A 1 289 ? 45.248 24.648 29.901 1.00 25.89 309 PRO A N 1
ATOM 2327 C CA . PRO A 1 289 ? 43.954 25.322 30.191 1.00 27.07 309 PRO A CA 1
ATOM 2328 C C . PRO A 1 289 ? 43.478 26.342 29.168 1.00 27.64 309 PRO A C 1
ATOM 2329 O O . PRO A 1 289 ? 42.278 26.520 29.027 1.00 29.33 309 PRO A O 1
ATOM 2333 N N . ASP A 1 290 ? 44.390 26.964 28.430 1.00 26.70 310 ASP A N 1
ATOM 2334 C CA . ASP A 1 290 ? 44.053 28.076 27.531 1.00 28.33 310 ASP A CA 1
ATOM 2335 C C . ASP A 1 290 ? 44.053 27.708 26.062 1.00 26.54 310 ASP A C 1
ATOM 2336 O O . ASP A 1 290 ? 43.749 28.550 25.219 1.00 26.14 310 ASP A O 1
ATOM 2341 N N . LEU A 1 291 ? 44.398 26.466 25.741 1.00 22.55 311 LEU A N 1
ATOM 2342 C CA . LEU A 1 291 ? 44.470 26.046 24.351 1.00 21.72 311 LEU A CA 1
ATOM 2343 C C . LEU A 1 291 ? 43.251 25.178 24.000 1.00 22.07 311 LEU A C 1
ATOM 2344 O O . LEU A 1 291 ? 42.608 24.535 24.853 1.00 20.66 311 LEU A O 1
ATOM 2349 N N . GLY A 1 292 ? 42.933 25.189 22.721 1.00 19.81 312 GLY A N 1
ATOM 2350 C CA . GLY A 1 292 ? 41.797 24.425 22.176 1.00 19.96 312 GLY A CA 1
ATOM 2351 C C . GLY A 1 292 ? 42.217 23.066 21.592 1.00 17.94 312 GLY A C 1
ATOM 2352 O O . GLY A 1 292 ? 43.133 22.393 22.097 1.00 18.23 312 GLY A O 1
ATOM 2353 N N . HIS A 1 293 ? 41.500 22.687 20.535 1.00 17.36 313 HIS A N 1
ATOM 2354 C CA . HIS A 1 293 ? 41.565 21.358 19.904 1.00 17.16 313 HIS A CA 1
ATOM 2355 C C . HIS A 1 293 ? 42.884 21.083 19.267 1.00 16.67 313 HIS A C 1
ATOM 2356 O O . HIS A 1 293 ? 43.238 19.923 19.091 1.00 16.39 313 HIS A O 1
ATOM 2363 N N . THR A 1 294 ? 43.608 22.134 18.880 1.00 17.30 314 THR A N 1
ATOM 2364 C CA . THR A 1 294 ? 44.827 21.965 18.091 1.00 19.01 314 THR A CA 1
ATOM 2365 C C . THR A 1 294 ? 45.974 22.732 18.710 1.00 18.81 314 THR A C 1
ATOM 2366 O O . THR A 1 294 ? 46.473 23.735 18.166 1.00 20.14 314 THR A O 1
ATOM 2370 N N . PRO A 1 295 ? 46.393 22.305 19.907 1.00 17.94 315 PRO A N 1
ATOM 2371 C CA . PRO A 1 295 ? 47.350 23.041 20.673 1.00 19.38 315 PRO A CA 1
ATOM 2372 C C . PRO A 1 295 ? 48.704 23.164 19.978 1.00 19.46 315 PRO A C 1
ATOM 2373 O O . PRO A 1 295 ? 49.429 24.131 20.222 1.00 21.93 315 PRO A O 1
ATOM 2377 N N . GLN A 1 296 ? 49.032 22.174 19.157 1.00 18.79 316 GLN A N 1
ATOM 2378 C CA . GLN A 1 296 ? 50.307 22.133 18.452 1.00 19.51 316 GLN A CA 1
ATOM 2379 C C . GLN A 1 296 ? 50.418 23.269 17.434 1.00 19.71 316 GLN A C 1
ATOM 2380 O O . GLN A 1 296 ? 51.531 23.710 17.137 1.00 22.54 316 GLN A O 1
ATOM 2386 N N . ILE A 1 297 ? 49.286 23.728 16.915 1.00 19.09 317 ILE A N 1
ATOM 2387 C CA . ILE A 1 297 ? 49.270 24.854 15.976 1.00 21.50 317 ILE A CA 1
ATOM 2388 C C . ILE A 1 297 ? 49.044 26.172 16.741 1.00 21.87 317 ILE A C 1
ATOM 2389 O O . ILE A 1 297 ? 49.644 27.178 16.427 1.00 22.66 317 ILE A O 1
ATOM 2394 N N . GLN A 1 298 ? 48.170 26.166 17.740 1.00 20.25 318 GLN A N 1
ATOM 2395 C CA . GLN A 1 298 ? 47.845 27.380 18.483 1.00 22.29 318 GLN A CA 1
ATOM 2396 C C . GLN A 1 298 ? 49.082 27.885 19.244 1.00 22.93 318 GLN A C 1
ATOM 2397 O O . GLN A 1 298 ? 49.337 29.109 19.280 1.00 23.41 318 GLN A O 1
ATOM 2403 N N . ALA A 1 299 ? 49.851 26.974 19.849 1.00 22.05 319 ALA A N 1
ATOM 2404 C CA . ALA A 1 299 ? 50.998 27.370 20.678 1.00 21.95 319 ALA A CA 1
ATOM 2405 C C . ALA A 1 299 ? 52.199 26.427 20.463 1.00 21.67 319 ALA A C 1
ATOM 2406 O O . ALA A 1 299 ? 52.539 25.613 21.314 1.00 21.80 319 ALA A O 1
ATOM 2408 N N . PRO A 1 300 ? 52.829 26.507 19.295 1.00 21.34 320 PRO A N 1
ATOM 2409 C CA . PRO A 1 300 ? 53.814 25.490 18.929 1.00 21.61 320 PRO A CA 1
ATOM 2410 C C . PRO A 1 300 ? 54.989 25.329 19.926 1.00 22.73 320 PRO A C 1
ATOM 2411 O O . PRO A 1 300 ? 55.346 24.201 20.289 1.00 21.69 320 PRO A O 1
ATOM 2415 N N . GLU A 1 301 ? 55.552 26.432 20.394 1.00 23.45 321 GLU A N 1
ATOM 2416 C CA . GLU A 1 301 ? 56.738 26.308 21.276 1.00 24.86 321 GLU A CA 1
ATOM 2417 C C . GLU A 1 301 ? 56.369 25.556 22.568 1.00 24.41 321 GLU A C 1
ATOM 2418 O O . GLU A 1 301 ? 57.045 24.584 22.954 1.00 23.55 321 GLU A O 1
ATOM 2420 N N . ARG A 1 302 ? 55.303 25.996 23.240 1.00 24.22 322 ARG A N 1
ATOM 2421 C CA . ARG A 1 302 ? 54.875 25.350 24.457 1.00 27.42 322 ARG A CA 1
ATOM 2422 C C . ARG A 1 302 ? 54.485 23.883 24.240 1.00 23.45 322 ARG A C 1
ATOM 2423 O O . ARG A 1 302 ? 54.796 23.027 25.060 1.00 25.22 322 ARG A O 1
ATOM 2431 N N . PHE A 1 303 ? 53.763 23.586 23.163 1.00 21.47 323 PHE A N 1
ATOM 2432 C CA . PHE A 1 303 ? 53.350 22.249 22.903 1.00 19.60 323 PHE A CA 1
ATOM 2433 C C . PHE A 1 303 ? 54.574 21.369 22.685 1.00 18.84 323 PHE A C 1
ATOM 2434 O O . PHE A 1 303 ? 54.637 20.265 23.195 1.00 19.28 323 PHE A O 1
ATOM 2442 N N . HIS A 1 304 ? 55.503 21.828 21.842 1.00 18.89 324 HIS A N 1
ATOM 2443 C CA . HIS A 1 304 ? 56.684 21.014 21.540 1.00 19.31 324 HIS A CA 1
ATOM 2444 C C . HIS A 1 304 ? 57.563 20.770 22.727 1.00 19.45 324 HIS A C 1
ATOM 2445 O O . HIS A 1 304 ? 58.133 19.701 22.841 1.00 21.36 324 HIS A O 1
ATOM 2452 N N . GLN A 1 305 ? 57.671 21.727 23.646 1.00 22.22 325 GLN A N 1
ATOM 2453 C CA . GLN A 1 305 ? 58.448 21.491 24.855 1.00 24.30 325 GLN A CA 1
ATOM 2454 C C . GLN A 1 305 ? 57.813 20.385 25.714 1.00 22.83 325 GLN A C 1
ATOM 2455 O O . GLN A 1 305 ? 58.496 19.452 26.196 1.00 23.27 325 GLN A O 1
ATOM 2461 N N . ALA A 1 306 ? 56.489 20.406 25.851 1.00 21.87 326 ALA A N 1
ATOM 2462 C CA . ALA A 1 306 ? 55.793 19.341 26.568 1.00 22.89 326 ALA A CA 1
ATOM 2463 C C . ALA A 1 306 ? 55.958 17.977 25.878 1.00 21.67 326 ALA A C 1
ATOM 2464 O O . ALA A 1 306 ? 56.149 16.957 26.544 1.00 22.63 326 ALA A O 1
ATOM 2466 N N . LEU A 1 307 ? 55.851 17.939 24.550 1.00 19.89 327 LEU A N 1
ATOM 2467 C CA . LEU A 1 307 ? 55.907 16.714 23.818 1.00 18.54 327 LEU A CA 1
ATOM 2468 C C . LEU A 1 307 ? 57.293 16.088 23.879 1.00 18.50 327 LEU A C 1
ATOM 2469 O O . LEU A 1 307 ? 57.407 14.890 24.128 1.00 18.52 327 LEU A O 1
ATOM 2474 N N . LEU A 1 308 ? 58.330 16.891 23.647 1.00 18.55 328 LEU A N 1
ATOM 2475 C CA . LEU A 1 308 ? 59.695 16.354 23.741 1.00 19.15 328 LEU A CA 1
ATOM 2476 C C . LEU A 1 308 ? 59.964 15.770 25.127 1.00 19.69 328 LEU A C 1
ATOM 2477 O O . LEU A 1 308 ? 60.585 14.709 25.249 1.00 20.75 328 LEU A O 1
ATOM 2482 N N . GLU A 1 309 ? 59.569 16.489 26.168 1.00 19.25 329 GLU A N 1
ATOM 2483 C CA . GLU A 1 309 ? 59.802 15.977 27.486 1.00 21.99 329 GLU A CA 1
ATOM 2484 C C . GLU A 1 309 ? 58.938 14.738 27.772 1.00 21.49 329 GLU A C 1
ATOM 2485 O O . GLU A 1 309 ? 59.418 13.772 28.388 1.00 21.43 329 GLU A O 1
ATOM 2491 N N . GLY A 1 310 ? 57.691 14.723 27.297 1.00 19.31 330 GLY A N 1
ATOM 2492 C CA . GLY A 1 310 ? 56.807 13.575 27.534 1.00 19.12 330 GLY A CA 1
ATOM 2493 C C . GLY A 1 310 ? 57.234 12.306 26.769 1.00 21.61 330 GLY A C 1
ATOM 2494 O O . GLY A 1 310 ? 56.905 11.193 27.169 1.00 24.26 330 GLY A O 1
ATOM 2495 N N . LEU A 1 311 ? 57.982 12.492 25.698 1.00 18.78 331 LEU A N 1
ATOM 2496 C CA . LEU A 1 311 ? 58.483 11.354 24.899 1.00 19.45 331 LEU A CA 1
ATOM 2497 C C . LEU A 1 311 ? 59.701 10.691 25.527 1.00 22.73 331 LEU A C 1
ATOM 2498 O O . LEU A 1 311 ? 60.087 9.562 25.156 1.00 19.56 331 LEU A O 1
ATOM 2503 N N . GLN A 1 312 ? 60.321 11.338 26.509 1.00 23.19 332 GLN A N 1
ATOM 2504 C CA . GLN A 1 312 ? 61.588 10.822 27.014 1.00 30.20 332 GLN A CA 1
ATOM 2505 C C . GLN A 1 312 ? 61.433 9.620 27.915 1.00 39.97 332 GLN A C 1
ATOM 2506 O O . GLN A 1 312 ? 60.524 9.573 28.749 1.00 40.05 332 GLN A O 1
ATOM 2512 N N . THR A 1 313 ? 62.375 8.686 27.727 1.00 57.04 333 THR A N 1
ATOM 2513 C CA . THR A 1 313 ? 62.361 7.326 28.277 1.00 62.19 333 THR A CA 1
ATOM 2514 C C . THR A 1 313 ? 62.938 7.269 29.691 1.00 61.71 333 THR A C 1
ATOM 2515 O O . THR A 1 313 ? 62.363 7.819 30.634 1.00 59.46 333 THR A O 1
#

B-factor: mean 22.38, std 9.57, range [10.88, 74.78]

InterPro domains:
  IPR000073 Alpha/beta hydrolase fold-1 [PF00561] (68-320)
  IPR000073 Alpha/beta hydrolase fold-1 [PR00111] (93-108)
  IPR000073 Alpha/beta hydrolase fold-1 [PR00111] (138-151)
  IPR000073 Alpha/beta hydrolase fold-1 [PR00111] (152-165)
  IPR000639 Epoxide hydrolase-like [PR00412] (73-91)
  IPR000639 Epoxide hydrolase-like [PR00412] (93-108)
  IPR000639 Epoxide hydrolase-like [PR00412] (138-151)
  IPR000639 Epoxide hydrolase-like [PR00412] (152-165)
  IPR000639 Epoxide hydrolase-like [PR00412] (308-330)
  IPR029058 Alpha/Beta hydrolase fold [G3DSA:3.40.50.1820] (21-334)
  IPR029058 Alpha/Beta hydrolase fold [SSF53474] (47-331)
  IPR050266 AB hydrolase superfamily [PTHR43798] (56-332)

Nearest PDB structures (foldseek):
  4f0j-assembly1_A  TM=1.002E+00  e=3.039E-62  Pseudomonas aeruginosa PAO1
  1u2e-assembly2_D  TM=7.877E-01  e=5.359E-16  Escherichia coli
  6i8w-assembly2_B  TM=7.374E-01  e=1.584E-14  Pseudomonas aeruginosa
  5a62-assembly1_A-2  TM=7.389E-01  e=1.890E-13  Candidatus Nitrososphaera gargensis
  7ld8-assembly1_A-2  TM=6.822E-01  e=1.477E-12  Mycobacterium tuberculosis H37Rv

Radius of gyration: 18.16 Å; Cα contacts (8 Å, |Δi|>4): 592; chains: 1; bounding box: 53×40×45 Å

Solvent-accessible surface area: 12954 Å² total

CATH classification: 3.40.50.1820

Sequence (304 aa):
SQAPVYGERLEGFDYAYPVHYLDFTSQGQQPLSAYLDVAPKKANGRTILLHGKNFCAGTWERTIDVLADAGYRVIAVVDQVGFCKSSKKPAHYQYSFQQLAANTHALLEERLGVARASVIGHSGGLATRYALLYPRQVERLVLVNPIGLEDWKALGVPWRSVDDWYRRDLQTSAEGIRQQYQQATYYYAGEWRPEFDRWVQQAGYRGKGRESSVAWNSALTYDIFTQPVVYELDRLQPTLLLIGEKDNTAIGKDAAPAELKARLGNYAQLGKDAARRIPQATLVEFPDLGHTPQIQAPERFHQALLEGLQT

Foldseek 3Di:
DLLAAADLQRHPADAPADWDKDWDADPHDIKMTKHKAFAPAAPPAEEEEEALLFALRVCVVVCVLVSPVHYTYMYDAFALGHNIHLDPDDQDDLVVRLVVVVVVCVVVVQQAHAYEYALPCSQLVNCLVCVVRHPEYEYQLHPQLDQCVVLPQDDDALVRQLVVQLVDALVVLCVCCCQAAFVNDDDPVVSSSSSSRSNVDPNVSSSSSSSSSVLCSNPHGDNVPLLVRPAYEYEYEQSHQDDPNLVVDDPVSVVVGRRRVVSQVSSQVRRPNYHYDYDDRGGRHCCVNPVVVVSVVVVVVPDD